Protein AF-A0AAV4HL58-F1 (afdb_monomer)

Radius of gyration: 26.31 Å; Cα contacts (8 Å, |Δi|>4): 132; chains: 1; bounding box: 79×40×73 Å

Solvent-accessible surface area (backbone atoms only — not comparable to full-atom values): 11145 Å² total; per-residue (Å²): 132,87,82,82,70,91,67,82,76,49,66,70,57,53,50,48,51,52,49,52,46,42,58,68,76,70,41,70,77,71,90,68,70,81,72,68,82,88,77,73,73,75,73,76,78,56,77,78,54,69,91,52,53,73,65,56,52,49,50,50,55,21,52,71,58,71,57,66,20,88,76,22,24,40,38,28,27,78,70,70,74,37,97,49,35,35,21,90,84,71,61,49,73,66,10,36,69,60,38,62,68,76,62,35,70,75,36,53,91,48,42,85,70,46,61,99,52,53,77,57,28,60,76,79,42,48,54,51,49,49,52,41,34,54,76,52,69,53,60,76,88,58,80,76,74,71,77,70,73,83,61,77,63,55,62,56,55,52,52,50,55,52,50,52,50,56,51,53,53,52,52,50,50,51,53,53,55,55,61,71,75,104

Foldseek 3Di:
DDPPPDDPCPPVNVVVVVVVCCCVPVDDPQPPPPPDPPPDDDPDPDPLCPPPDPLLVVQLVCVLVFQNHPLQLCNCVSNVNDPDCAHPQARDPNSGSCCVLPNPPLLVVVNVLAPPDNNVCSPVRSPSNSVSCVSSVSRDPDPPPPVPPPPVVVVVVVVVVVVVVVVVVVVVVVVVVVVVVD

Structure (mmCIF, N/CA/C/O backbone):
data_AF-A0AAV4HL58-F1
#
_entry.id   AF-A0AAV4HL58-F1
#
loop_
_atom_site.group_PDB
_atom_site.id
_atom_site.type_symbol
_atom_site.label_atom_id
_atom_site.label_alt_id
_atom_site.label_comp_id
_atom_site.label_asym_id
_atom_site.label_entity_id
_atom_site.label_seq_id
_atom_site.pdbx_PDB_ins_code
_atom_site.Cartn_x
_atom_site.Cartn_y
_atom_site.Cartn_z
_atom_site.occupancy
_atom_site.B_iso_or_equiv
_atom_site.auth_seq_id
_atom_site.auth_comp_id
_atom_site.auth_asym_id
_atom_site.auth_atom_id
_atom_site.pdbx_PDB_model_num
ATOM 1 N N . MET A 1 1 ? -24.917 22.557 54.456 1.00 42.97 1 MET A N 1
ATOM 2 C CA . MET A 1 1 ? -24.755 21.141 54.069 1.00 42.97 1 MET A CA 1
ATOM 3 C C . MET A 1 1 ? -25.717 20.894 52.930 1.00 42.97 1 MET A C 1
ATOM 5 O O . MET A 1 1 ? -26.898 21.130 53.127 1.00 42.97 1 MET A O 1
ATOM 9 N N . LEU A 1 2 ? -25.231 20.570 51.732 1.00 46.56 2 LEU A N 1
ATOM 10 C CA . LEU A 1 2 ? -26.116 20.221 50.621 1.00 46.56 2 LEU A CA 1
ATOM 11 C C . LEU A 1 2 ? -26.441 18.732 50.743 1.00 46.56 2 LEU A C 1
ATOM 13 O O . LEU A 1 2 ? -25.572 17.900 50.491 1.00 46.56 2 LEU A O 1
ATOM 17 N N . ASP A 1 3 ? -27.671 18.437 51.163 1.00 50.31 3 ASP A N 1
ATOM 18 C CA . ASP A 1 3 ? -28.272 17.107 51.096 1.00 50.31 3 ASP A CA 1
ATOM 19 C C . ASP A 1 3 ? -28.311 16.654 49.633 1.00 50.31 3 ASP A C 1
ATOM 21 O O . ASP A 1 3 ? -29.131 17.109 48.831 1.00 50.31 3 ASP A O 1
ATOM 25 N N . GLN A 1 4 ? -27.400 15.755 49.269 1.00 58.44 4 GLN A N 1
ATOM 26 C CA . GLN A 1 4 ? -27.529 14.954 48.059 1.00 58.44 4 GLN A CA 1
ATOM 27 C C . GLN A 1 4 ? -28.559 13.859 48.342 1.00 58.44 4 GLN A C 1
ATOM 29 O O . GLN A 1 4 ? -28.218 12.739 48.705 1.00 58.44 4 GLN A O 1
ATOM 34 N N . PHE A 1 5 ? -29.834 14.226 48.222 1.00 47.47 5 PHE A N 1
ATOM 35 C CA . PHE A 1 5 ? -30.946 13.287 48.265 1.00 47.47 5 PHE A CA 1
ATOM 36 C C . PHE A 1 5 ? -30.777 12.184 47.215 1.00 47.47 5 PHE A C 1
ATOM 38 O O . PHE A 1 5 ? -30.396 12.451 46.069 1.00 47.47 5 PHE A O 1
ATOM 45 N N . ASP A 1 6 ? -31.122 10.971 47.654 1.00 58.91 6 ASP A N 1
ATOM 46 C CA . ASP A 1 6 ? -31.295 9.710 46.932 1.00 58.91 6 ASP A CA 1
ATOM 47 C C . ASP A 1 6 ? -31.921 9.875 45.541 1.00 58.91 6 ASP A C 1
ATOM 49 O O . ASP A 1 6 ? -33.101 9.617 45.299 1.00 58.91 6 ASP A O 1
ATOM 53 N N . THR A 1 7 ? -31.113 10.278 44.570 1.00 61.16 7 THR A N 1
ATOM 54 C CA . THR A 1 7 ? -31.468 10.142 43.166 1.00 61.16 7 THR A CA 1
ATOM 55 C C . THR A 1 7 ? -30.986 8.773 42.736 1.00 61.16 7 THR A C 1
ATOM 57 O O . THR A 1 7 ? -29.786 8.528 42.630 1.00 61.16 7 THR A O 1
ATOM 60 N N . ALA A 1 8 ? -31.934 7.858 42.517 1.00 61.53 8 ALA A N 1
ATOM 61 C CA . ALA A 1 8 ? -31.643 6.549 41.958 1.00 61.53 8 ALA A CA 1
ATOM 62 C C . ALA A 1 8 ? -30.916 6.744 40.621 1.00 61.53 8 ALA A C 1
ATOM 64 O O . ALA A 1 8 ? -31.509 7.141 39.615 1.00 61.53 8 ALA A O 1
ATOM 65 N N . ILE A 1 9 ? -29.603 6.520 40.623 1.00 61.56 9 ILE A N 1
ATOM 66 C CA . ILE A 1 9 ? -28.804 6.584 39.409 1.00 61.56 9 ILE A CA 1
ATOM 67 C C . ILE A 1 9 ? -29.243 5.396 38.561 1.00 61.56 9 ILE A C 1
ATOM 69 O O . ILE A 1 9 ? -28.915 4.250 38.864 1.00 61.56 9 ILE A O 1
ATOM 73 N N . ASP A 1 10 ? -29.993 5.671 37.496 1.00 76.56 10 ASP A N 1
ATOM 74 C CA . ASP A 1 10 ? -30.339 4.656 36.509 1.00 76.56 10 ASP A CA 1
ATOM 75 C C . ASP A 1 10 ? -29.049 3.981 36.012 1.00 76.56 10 ASP A C 1
ATOM 77 O O . ASP A 1 10 ? -28.077 4.643 35.622 1.00 76.56 10 ASP A O 1
ATOM 81 N N . PHE A 1 11 ? -29.046 2.649 36.009 1.00 70.81 11 PHE A N 1
ATOM 82 C CA . PHE A 1 11 ? -27.961 1.830 35.484 1.00 70.81 11 PHE A CA 1
ATOM 83 C C . PHE A 1 11 ? -27.538 2.258 34.075 1.00 70.81 11 PHE A C 1
ATOM 85 O O . PHE A 1 11 ? -26.348 2.196 33.756 1.00 70.81 11 PHE A O 1
ATOM 92 N N . ALA A 1 12 ? -28.460 2.734 33.230 1.00 72.50 12 ALA A N 1
ATOM 93 C CA . ALA A 1 12 ? -28.114 3.249 31.906 1.00 72.50 12 ALA A CA 1
ATOM 94 C C . ALA A 1 12 ? -27.238 4.515 31.979 1.00 72.50 12 ALA A C 1
ATOM 96 O O . ALA A 1 12 ? -26.287 4.662 31.201 1.00 72.50 12 ALA A O 1
ATOM 97 N N . SER A 1 13 ? -27.510 5.396 32.943 1.00 72.50 13 SER A N 1
ATOM 98 C CA . SER A 1 13 ? -26.741 6.616 33.203 1.00 72.50 13 SER A CA 1
ATOM 99 C C . SER A 1 13 ? -25.372 6.294 33.798 1.00 72.50 13 SER A C 1
ATOM 101 O O . SER A 1 13 ? -24.361 6.767 33.273 1.00 72.50 13 SER A O 1
ATOM 103 N N . ALA A 1 14 ? -25.308 5.402 34.793 1.00 76.81 14 ALA A N 1
ATOM 104 C CA . ALA A 1 14 ? -24.044 4.923 35.358 1.00 76.81 14 ALA A CA 1
ATOM 105 C C . ALA A 1 14 ? -23.161 4.261 34.285 1.00 76.81 14 ALA A C 1
ATOM 107 O O . ALA A 1 14 ? -21.986 4.598 34.127 1.00 76.81 14 ALA A O 1
ATOM 108 N N . LYS A 1 15 ? -23.749 3.389 33.457 1.00 77.12 15 LYS A N 1
ATOM 109 C CA . LYS A 1 15 ? -23.058 2.716 32.349 1.00 77.12 15 LYS A CA 1
ATOM 110 C C . LYS A 1 15 ? -22.522 3.705 31.316 1.00 77.12 15 LYS A C 1
ATOM 112 O O . LYS A 1 15 ? -21.425 3.507 30.796 1.00 77.12 15 LYS A O 1
ATOM 117 N N . ASN A 1 16 ? -23.257 4.776 31.021 1.00 75.00 16 ASN A N 1
ATOM 118 C CA . ASN A 1 16 ? -22.793 5.821 30.109 1.00 75.00 16 ASN A CA 1
ATOM 119 C C . ASN A 1 16 ? -21.649 6.654 30.694 1.00 75.00 16 ASN A C 1
ATOM 121 O O . ASN A 1 16 ? -20.722 6.992 29.957 1.00 75.00 16 ASN A O 1
ATOM 125 N N . VAL A 1 17 ? -21.684 6.969 31.990 1.00 80.44 17 VAL A N 1
ATOM 126 C CA . VAL A 1 17 ? -20.597 7.690 32.671 1.00 80.44 17 VAL A CA 1
ATOM 127 C C . VAL A 1 17 ? -19.330 6.842 32.688 1.00 80.44 17 VAL A C 1
ATOM 129 O O . VAL A 1 17 ? -18.285 7.322 32.253 1.00 80.44 17 VAL A O 1
ATOM 132 N N . VAL A 1 18 ? -19.433 5.563 33.065 1.00 79.69 18 VAL A N 1
ATOM 133 C CA . VAL A 1 18 ? -18.309 4.614 33.016 1.00 79.69 18 VAL A CA 1
ATOM 134 C C . VAL A 1 18 ? -17.779 4.488 31.591 1.00 79.69 18 VAL A C 1
ATOM 136 O O . VAL A 1 18 ? -16.580 4.614 31.368 1.00 79.69 18 VAL A O 1
ATOM 139 N N . ARG A 1 19 ? -18.655 4.334 30.591 1.00 76.56 19 ARG A N 1
ATOM 140 C CA . ARG A 1 19 ? -18.246 4.260 29.182 1.00 76.56 19 ARG A CA 1
ATOM 141 C C . ARG A 1 19 ? -17.510 5.520 28.726 1.00 76.56 19 ARG A C 1
ATOM 143 O O . ARG A 1 19 ? -16.491 5.403 28.055 1.00 76.56 19 ARG A O 1
ATOM 150 N N . LYS A 1 20 ? -18.005 6.713 29.069 1.00 73.50 20 LYS A N 1
ATOM 151 C CA . LYS A 1 20 ? -17.343 7.988 28.746 1.00 73.50 20 LYS A CA 1
ATOM 152 C C . LYS A 1 20 ? -15.999 8.117 29.453 1.00 73.50 20 LYS A C 1
ATOM 154 O O . LYS A 1 20 ? -15.053 8.590 28.835 1.00 73.50 20 LYS A O 1
ATOM 159 N N . HIS A 1 21 ? -15.920 7.693 30.71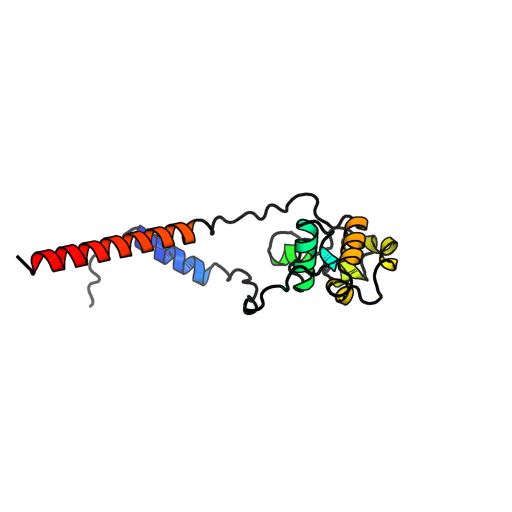2 1.00 78.81 21 HIS A N 1
ATOM 160 C CA . HIS A 1 21 ? -14.681 7.707 31.476 1.00 78.81 21 HIS A CA 1
ATOM 161 C C . HIS A 1 21 ? -13.652 6.773 30.834 1.00 78.81 21 HIS A C 1
ATOM 163 O O . HIS A 1 21 ? -12.600 7.243 30.430 1.00 78.81 21 HIS A O 1
ATOM 169 N N . VAL A 1 22 ? -14.003 5.507 30.589 1.00 78.75 22 VAL A N 1
ATOM 170 C CA . VAL A 1 22 ? -13.137 4.520 29.919 1.00 78.75 22 VAL A CA 1
ATOM 171 C C . VAL A 1 22 ? -12.684 5.002 28.536 1.00 78.75 22 VAL A C 1
ATOM 173 O O . VAL A 1 22 ? -11.502 4.907 28.217 1.00 78.75 22 VAL A O 1
ATOM 176 N N . LEU A 1 23 ? -13.585 5.578 27.732 1.00 70.19 23 LEU A N 1
ATOM 177 C CA . LEU A 1 23 ? -13.235 6.144 26.422 1.00 70.19 23 LEU A CA 1
ATOM 178 C C . LEU A 1 23 ? -12.283 7.347 26.506 1.00 70.19 23 LEU A C 1
ATOM 180 O O . LEU A 1 23 ? -11.597 7.629 25.531 1.00 70.19 23 LEU A O 1
ATOM 184 N N . LYS A 1 24 ? -12.282 8.079 27.625 1.00 67.31 24 LYS A N 1
ATOM 185 C CA . LYS A 1 24 ? -11.478 9.290 27.821 1.00 67.31 24 LYS A CA 1
ATOM 186 C C . LYS A 1 24 ? -10.137 9.006 28.503 1.00 67.31 24 LYS A C 1
ATOM 188 O O . LYS A 1 24 ? -9.174 9.703 28.212 1.00 67.31 24 LYS A O 1
ATOM 193 N N . THR A 1 25 ? -10.091 8.057 29.439 1.00 68.19 25 THR A N 1
ATOM 194 C CA . THR A 1 25 ? -8.931 7.828 30.319 1.00 68.19 25 THR A CA 1
ATOM 195 C C . THR A 1 25 ? -8.168 6.549 30.008 1.00 68.19 25 THR A C 1
ATOM 197 O O . THR A 1 25 ? -6.961 6.513 30.213 1.00 68.19 25 THR A O 1
ATOM 200 N N . VAL A 1 26 ? -8.846 5.509 29.513 1.00 62.03 26 VAL A N 1
ATOM 201 C CA . VAL A 1 26 ? -8.243 4.184 29.282 1.00 62.03 26 VAL A CA 1
ATOM 202 C C . VAL A 1 26 ? -7.985 3.946 27.802 1.00 62.03 26 VAL A C 1
ATOM 204 O O . VAL A 1 26 ? -6.986 3.341 27.425 1.00 62.03 26 VAL A O 1
ATOM 207 N N . TRP A 1 27 ? -8.886 4.411 26.940 1.00 58.09 27 TRP A N 1
ATOM 208 C CA . TRP A 1 27 ? -8.680 4.316 25.505 1.00 58.09 27 TRP A CA 1
ATOM 209 C C . TRP A 1 27 ? -7.763 5.448 25.064 1.00 58.09 27 TRP A C 1
ATOM 211 O O . TRP A 1 27 ? -8.178 6.606 25.002 1.00 58.09 27 TRP A O 1
ATOM 221 N N . ALA A 1 28 ? -6.528 5.096 24.700 1.00 56.62 28 ALA A N 1
ATOM 222 C CA . ALA A 1 28 ? -5.774 5.916 23.767 1.00 56.62 28 ALA A CA 1
ATOM 223 C C . ALA A 1 28 ? -6.693 6.204 22.568 1.00 56.62 28 ALA A C 1
ATOM 225 O O . ALA A 1 28 ? -7.418 5.292 22.134 1.00 56.62 28 ALA A O 1
ATOM 226 N N . PRO A 1 29 ? -6.727 7.444 22.043 1.00 54.09 29 PRO A N 1
ATOM 227 C CA . PRO A 1 29 ? -7.423 7.675 20.792 1.00 54.09 29 PRO A CA 1
ATOM 228 C C . PRO A 1 29 ? -6.928 6.601 19.815 1.00 54.09 29 PRO A C 1
ATOM 230 O O . PRO A 1 29 ? -5.719 6.347 19.773 1.00 54.09 29 PRO A O 1
ATOM 233 N N . PRO A 1 30 ? -7.818 5.925 19.060 1.00 53.06 30 PRO A N 1
ATOM 234 C CA . PRO A 1 30 ? -7.330 5.126 17.946 1.00 53.06 30 PRO A CA 1
ATOM 235 C C . PRO A 1 30 ? -6.391 6.029 17.149 1.00 53.06 30 PRO A C 1
ATOM 237 O O . PRO A 1 30 ? -6.623 7.239 17.129 1.00 53.06 30 PRO A O 1
ATOM 240 N N . ASN A 1 31 ? -5.348 5.483 16.525 1.00 49.81 31 ASN A N 1
ATOM 241 C CA . ASN A 1 31 ? -4.562 6.218 15.538 1.00 49.81 31 ASN A CA 1
ATOM 242 C C . ASN A 1 31 ? -5.531 6.663 14.429 1.00 49.81 31 ASN A C 1
ATOM 244 O O . ASN A 1 31 ? -5.723 5.982 13.423 1.00 49.81 31 ASN A O 1
ATOM 248 N N . VAL A 1 32 ? -6.253 7.762 14.664 1.00 47.12 32 VAL A N 1
ATOM 249 C CA . VAL A 1 32 ? -7.170 8.370 13.727 1.00 47.12 32 VAL A CA 1
ATOM 250 C C . VAL A 1 32 ? -6.207 8.951 12.736 1.00 47.12 32 VAL A C 1
ATOM 252 O O . VAL A 1 32 ? -5.587 9.981 12.988 1.00 47.12 32 VAL A O 1
ATOM 255 N N . HIS A 1 33 ? -6.014 8.216 11.645 1.00 47.59 33 HIS A N 1
ATOM 256 C CA . HIS A 1 33 ? -5.337 8.734 10.481 1.00 47.59 33 HIS A CA 1
ATOM 257 C C . HIS A 1 33 ? -5.856 10.148 10.282 1.00 47.59 33 HIS A C 1
ATOM 259 O O . HIS A 1 33 ? -7.064 10.309 10.099 1.00 47.59 33 HIS A O 1
ATOM 265 N N . VAL A 1 34 ? -4.967 11.143 10.369 1.00 48.22 34 VAL A N 1
ATOM 266 C CA . VAL A 1 34 ? -5.302 12.522 10.031 1.00 48.22 34 VAL A CA 1
ATOM 267 C C . VAL A 1 34 ? -5.931 12.439 8.651 1.00 48.22 34 VAL A C 1
ATOM 269 O O . VAL A 1 34 ? -5.274 12.106 7.658 1.00 48.22 34 VAL A O 1
ATOM 272 N N . SER A 1 35 ? -7.253 12.566 8.609 1.00 46.59 35 SER A N 1
ATOM 273 C CA . SER A 1 35 ? -7.993 12.563 7.370 1.00 46.59 35 SER A CA 1
ATOM 274 C C . SER A 1 35 ? -7.619 13.882 6.732 1.00 46.59 35 SER A C 1
ATOM 276 O O . SER A 1 35 ? -8.148 14.923 7.121 1.00 46.59 35 SER A O 1
ATOM 278 N N . GLN A 1 36 ? -6.647 13.850 5.816 1.00 50.22 36 GLN A N 1
ATOM 279 C CA . GLN A 1 36 ? -6.424 14.970 4.915 1.00 50.22 36 GLN A CA 1
ATOM 280 C C . GLN A 1 36 ? -7.791 15.388 4.358 1.00 50.22 36 GLN A C 1
ATOM 282 O O . GLN A 1 36 ? -8.604 14.506 4.052 1.00 50.22 36 GLN A O 1
ATOM 287 N N . PRO A 1 37 ? -8.081 16.697 4.287 1.00 47.88 37 PRO A N 1
ATOM 288 C CA . PRO A 1 37 ? -9.400 17.193 3.935 1.00 47.88 37 PRO A CA 1
ATOM 289 C C . PRO A 1 37 ? -9.859 16.564 2.616 1.00 47.88 37 PRO A C 1
ATOM 291 O O . PRO A 1 37 ? -9.279 16.776 1.552 1.00 47.88 37 PRO A O 1
ATOM 294 N N . THR A 1 38 ? -10.903 15.740 2.702 1.00 54.25 38 THR A N 1
ATOM 295 C CA . THR A 1 38 ? -11.478 14.983 1.589 1.00 54.25 38 THR A CA 1
ATOM 296 C C . THR A 1 38 ? -12.333 15.906 0.721 1.00 54.25 38 THR A C 1
ATOM 298 O O . THR A 1 38 ? -13.556 15.799 0.703 1.00 54.25 38 THR A O 1
ATOM 301 N N . GLY A 1 39 ? -11.695 16.859 0.044 1.00 44.81 39 GLY A N 1
ATOM 302 C CA . GLY A 1 39 ? -12.304 17.681 -1.010 1.00 44.81 39 GLY A CA 1
ATOM 303 C C . GLY A 1 39 ? -11.863 17.270 -2.417 1.00 44.81 39 GLY A C 1
ATOM 304 O O . GLY A 1 39 ? -12.516 17.602 -3.402 1.00 44.81 39 GLY A O 1
ATOM 305 N N . ILE A 1 40 ? -10.775 16.505 -2.522 1.00 49.59 40 ILE A N 1
ATOM 306 C CA . ILE A 1 40 ? -10.218 16.077 -3.802 1.00 49.59 40 ILE A CA 1
ATOM 307 C C . ILE A 1 40 ? -10.934 14.793 -4.209 1.00 49.59 40 ILE A C 1
ATOM 309 O O . ILE A 1 40 ? -10.627 13.705 -3.717 1.00 49.59 40 ILE A O 1
ATOM 313 N N . ARG A 1 41 ? -11.926 14.916 -5.100 1.00 47.91 41 ARG A N 1
ATOM 314 C CA . ARG A 1 41 ? -12.434 13.743 -5.816 1.00 47.91 41 ARG A CA 1
ATOM 315 C C . ARG A 1 41 ? -11.241 13.095 -6.521 1.00 47.91 41 ARG A C 1
ATOM 317 O O . ARG A 1 41 ? -10.512 13.812 -7.211 1.00 47.91 41 ARG A O 1
ATOM 324 N N . PRO A 1 42 ? -11.018 11.778 -6.359 1.00 51.59 42 PRO A N 1
ATOM 325 C CA . PRO A 1 42 ? -9.991 11.107 -7.133 1.00 51.59 42 PRO A CA 1
ATOM 326 C C . PRO A 1 42 ? -10.274 11.374 -8.618 1.00 51.59 42 PRO A C 1
ATOM 328 O O . PRO A 1 42 ? -11.446 11.341 -9.015 1.00 51.59 42 PRO A O 1
ATOM 331 N N . PRO A 1 43 ? -9.242 11.700 -9.416 1.00 53.97 43 PRO A N 1
ATOM 332 C CA . PRO A 1 43 ? -9.427 12.017 -10.822 1.00 53.97 43 PRO A CA 1
ATOM 333 C C . PRO A 1 43 ? -10.206 10.889 -11.516 1.00 53.97 43 PRO A C 1
ATOM 335 O O . PRO A 1 43 ? -10.070 9.722 -11.119 1.00 53.97 43 PRO A O 1
ATOM 338 N N . PRO A 1 44 ? -11.043 11.218 -12.521 1.00 57.41 44 PRO A N 1
ATOM 339 C CA . PRO A 1 44 ? -11.742 10.211 -13.312 1.00 57.41 44 PRO A CA 1
ATOM 340 C C . PRO A 1 44 ? -10.724 9.176 -13.791 1.00 57.41 44 PRO A C 1
ATOM 342 O O . PRO A 1 44 ? -9.582 9.542 -14.069 1.00 57.41 44 PRO A O 1
ATOM 345 N N . ARG A 1 45 ? -11.123 7.891 -13.761 1.00 56.94 45 ARG A N 1
ATOM 346 C CA . ARG A 1 45 ? -10.266 6.719 -14.024 1.00 56.94 45 ARG A CA 1
ATOM 347 C C . ARG A 1 45 ? -9.150 7.090 -14.995 1.00 56.94 45 ARG A C 1
ATOM 349 O O . ARG A 1 45 ? -9.434 7.380 -16.148 1.00 56.94 45 ARG A O 1
ATOM 356 N N . ARG A 1 46 ? -7.902 7.093 -14.522 1.00 62.81 46 ARG A N 1
ATOM 357 C CA . ARG A 1 46 ? -6.756 7.279 -15.412 1.00 62.81 46 ARG A CA 1
ATOM 358 C C . ARG A 1 46 ? -6.842 6.160 -16.441 1.00 62.81 46 ARG A C 1
ATOM 360 O O . ARG A 1 46 ? -6.872 5.001 -16.033 1.00 62.81 46 ARG A O 1
ATOM 367 N N . ASP A 1 47 ? -6.894 6.477 -17.730 1.00 66.31 47 ASP A N 1
ATOM 368 C CA . ASP A 1 47 ? -7.011 5.474 -18.804 1.00 66.31 47 ASP A CA 1
ATOM 369 C C . ASP A 1 47 ? -5.944 4.373 -18.679 1.00 66.31 47 ASP A C 1
ATOM 371 O O . ASP A 1 47 ? -6.197 3.199 -18.951 1.00 66.31 47 ASP A O 1
ATOM 375 N N . LYS A 1 48 ? -4.791 4.746 -18.110 1.00 73.31 48 LYS A N 1
ATOM 376 C CA . LYS A 1 48 ? -3.662 3.887 -17.733 1.00 73.31 48 LYS A CA 1
ATOM 377 C C . LYS A 1 48 ? -3.991 2.764 -16.735 1.00 73.31 48 LYS A C 1
ATOM 379 O O . LYS A 1 48 ? -3.227 1.823 -16.626 1.00 73.31 48 LYS A O 1
ATOM 384 N N . GLU A 1 49 ? -5.090 2.840 -15.986 1.00 80.94 49 GLU A N 1
ATOM 385 C CA . GLU A 1 49 ? -5.499 1.830 -14.989 1.00 80.94 49 GLU A CA 1
ATOM 386 C C . GLU A 1 49 ? -6.729 1.020 -15.427 1.00 80.94 49 GLU A C 1
ATOM 388 O O . GLU A 1 49 ? -7.289 0.251 -14.640 1.00 80.94 49 GLU A O 1
ATOM 393 N N . SER A 1 50 ? -7.193 1.209 -16.665 1.00 77.81 50 SER A N 1
ATOM 394 C CA . SER A 1 50 ? -8.387 0.544 -17.199 1.00 77.81 50 SER A CA 1
ATOM 395 C C . SER A 1 50 ? -8.271 -0.986 -17.188 1.00 77.81 50 SER A C 1
ATOM 397 O O . SER A 1 50 ? -9.243 -1.656 -16.837 1.00 77.81 50 SER A O 1
ATOM 399 N N . GLY A 1 51 ? -7.078 -1.520 -17.474 1.00 83.25 51 GLY A N 1
ATOM 400 C CA . GLY A 1 51 ? -6.771 -2.956 -17.459 1.00 83.25 51 GLY A CA 1
ATOM 401 C C . GLY A 1 51 ? -6.530 -3.562 -16.071 1.00 83.25 51 GLY A C 1
ATOM 402 O O . GLY A 1 51 ? -6.385 -4.776 -15.951 1.00 83.25 51 GLY A O 1
ATOM 403 N N . LEU A 1 52 ? -6.496 -2.749 -15.010 1.00 86.19 52 LEU A N 1
ATOM 404 C CA . LEU A 1 52 ? -6.218 -3.227 -13.658 1.00 86.19 52 LEU A CA 1
ATOM 405 C C . LEU A 1 52 ? -7.490 -3.697 -12.944 1.00 86.19 52 LEU A C 1
ATOM 407 O O . LEU A 1 52 ? -8.559 -3.061 -12.970 1.00 86.19 52 LEU A O 1
ATOM 411 N N . THR A 1 53 ? -7.359 -4.785 -12.188 1.00 87.94 53 THR A N 1
ATOM 412 C CA . THR A 1 53 ? -8.438 -5.258 -11.323 1.00 87.94 53 THR A CA 1
ATOM 413 C C . THR A 1 53 ? -8.765 -4.206 -10.262 1.00 87.94 53 THR A C 1
ATOM 415 O O . THR A 1 53 ? -7.995 -3.289 -9.954 1.00 87.94 53 THR A O 1
ATOM 418 N N . ARG A 1 54 ? -9.954 -4.308 -9.660 1.00 83.06 54 ARG A N 1
ATOM 419 C CA . ARG A 1 54 ? -10.326 -3.419 -8.551 1.00 83.06 54 ARG A CA 1
ATOM 420 C C . ARG A 1 54 ? -9.337 -3.526 -7.383 1.00 83.06 54 ARG A C 1
ATOM 422 O O . ARG A 1 54 ? -9.067 -2.517 -6.743 1.00 83.06 54 ARG A O 1
ATOM 429 N N . ARG A 1 55 ? -8.820 -4.728 -7.104 1.00 83.06 55 ARG A N 1
ATOM 430 C CA . ARG A 1 55 ? -7.895 -4.980 -5.988 1.00 83.06 55 ARG A CA 1
ATOM 431 C C . ARG A 1 55 ? -6.571 -4.259 -6.198 1.00 83.06 55 ARG A C 1
ATOM 433 O O . ARG A 1 55 ? -6.131 -3.538 -5.315 1.00 83.06 55 ARG A O 1
ATOM 440 N N . GLU A 1 56 ? -6.008 -4.374 -7.391 1.00 87.62 56 GLU A N 1
ATOM 441 C CA . GLU A 1 56 ? -4.759 -3.703 -7.764 1.00 87.62 56 GLU A CA 1
ATOM 442 C C . GLU A 1 56 ? -4.868 -2.192 -7.672 1.00 87.62 56 GLU A C 1
ATOM 444 O O . GLU A 1 56 ? -4.013 -1.544 -7.078 1.00 87.62 56 GLU A O 1
ATOM 449 N N . ARG A 1 57 ? -5.973 -1.630 -8.167 1.00 85.44 57 ARG A N 1
ATOM 450 C CA . ARG A 1 57 ? -6.233 -0.193 -8.040 1.00 85.44 57 ARG A CA 1
ATOM 451 C C . ARG A 1 57 ? -6.331 0.262 -6.589 1.00 85.44 57 ARG A C 1
ATOM 453 O O . ARG A 1 57 ? -5.867 1.351 -6.267 1.00 85.44 57 ARG A O 1
ATOM 460 N N . VAL A 1 58 ? -6.913 -0.554 -5.709 1.00 83.50 58 VAL A N 1
ATOM 461 C CA . VAL A 1 58 ? -6.963 -0.255 -4.270 1.00 83.50 58 VAL A CA 1
ATOM 462 C C . VAL A 1 58 ? -5.564 -0.286 -3.661 1.00 83.50 58 VAL A C 1
ATOM 464 O O . VAL A 1 58 ? -5.203 0.669 -2.981 1.00 83.50 58 VAL A O 1
ATOM 467 N N . VAL A 1 59 ? -4.765 -1.317 -3.949 1.00 86.50 59 VAL A N 1
ATOM 468 C CA . VAL A 1 59 ? -3.379 -1.419 -3.461 1.00 86.50 59 VAL A CA 1
ATOM 469 C C . VAL A 1 59 ? -2.544 -0.231 -3.943 1.00 86.50 59 VAL A C 1
ATOM 471 O O . VAL A 1 59 ? -1.868 0.407 -3.140 1.00 86.50 59 VAL A O 1
ATOM 474 N N . LEU A 1 60 ? -2.645 0.138 -5.223 1.00 87.94 60 LEU A N 1
ATOM 475 C CA . LEU A 1 60 ? -1.978 1.320 -5.772 1.00 87.94 60 LEU A CA 1
ATOM 476 C C . LEU A 1 60 ? -2.432 2.612 -5.093 1.00 87.94 60 LEU A C 1
ATOM 478 O O . LEU A 1 60 ? -1.599 3.431 -4.719 1.00 87.94 60 LEU A O 1
ATOM 482 N N . ALA A 1 61 ? -3.741 2.809 -4.916 1.00 84.12 61 ALA A N 1
ATOM 483 C CA . ALA A 1 61 ? -4.267 3.984 -4.227 1.00 84.12 61 ALA A CA 1
ATOM 484 C C . ALA A 1 61 ? -3.741 4.072 -2.787 1.00 84.12 61 ALA A C 1
ATOM 486 O O . ALA A 1 61 ? -3.375 5.149 -2.329 1.00 84.12 61 ALA A O 1
ATOM 487 N N . GLN A 1 62 ? -3.649 2.939 -2.095 1.00 84.25 62 GLN A N 1
ATOM 488 C CA . GLN A 1 62 ? -3.117 2.870 -0.740 1.00 84.25 62 GLN A CA 1
ATOM 489 C C . GLN A 1 62 ? -1.610 3.149 -0.679 1.00 84.25 62 GLN A C 1
ATOM 491 O O . GLN A 1 62 ? -1.173 3.873 0.213 1.00 84.25 62 GLN A O 1
ATOM 496 N N . LEU A 1 63 ? -0.829 2.637 -1.637 1.00 86.25 63 LEU A N 1
ATOM 497 C CA . LEU A 1 63 ? 0.602 2.937 -1.765 1.00 86.25 63 LEU A CA 1
ATOM 498 C C . LEU A 1 63 ? 0.865 4.406 -2.111 1.00 86.25 63 LEU A C 1
ATOM 500 O O . LEU A 1 63 ? 1.826 4.996 -1.632 1.00 86.25 63 LEU A O 1
ATOM 504 N N . ARG A 1 64 ? -0.003 5.029 -2.912 1.00 86.81 64 ARG A N 1
ATOM 505 C CA . ARG A 1 64 ? 0.065 6.471 -3.202 1.00 86.81 64 ARG A CA 1
ATOM 506 C C . ARG A 1 64 ? -0.213 7.333 -1.977 1.00 86.81 64 ARG A C 1
ATOM 508 O O . ARG A 1 64 ? 0.260 8.460 -1.905 1.00 86.81 64 ARG A O 1
ATOM 515 N N . CYS A 1 65 ? -0.981 6.821 -1.020 1.00 81.00 65 CYS A N 1
ATOM 516 C CA . CYS A 1 65 ? -1.288 7.511 0.226 1.00 81.00 65 CYS A CA 1
ATOM 517 C C . CYS A 1 65 ? -0.199 7.335 1.298 1.00 81.00 65 CYS A C 1
ATOM 519 O O . CYS A 1 65 ? -0.559 7.376 2.473 1.00 81.00 65 CYS A O 1
ATOM 521 N N . ASN A 1 66 ? 1.068 7.142 0.890 1.00 67.56 66 ASN A N 1
ATOM 522 C CA . ASN A 1 66 ? 2.256 6.972 1.734 1.00 67.56 66 ASN A CA 1
ATOM 523 C C . ASN A 1 66 ? 1.963 6.112 2.964 1.00 67.56 66 ASN A C 1
ATOM 525 O O . ASN A 1 66 ? 1.646 6.633 4.025 1.00 67.56 66 ASN A O 1
ATOM 52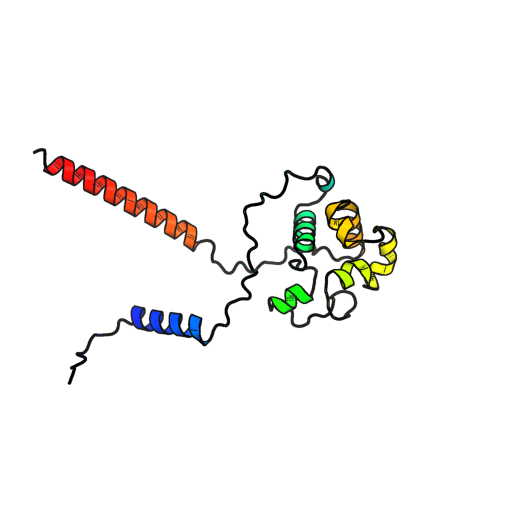9 N N . GLU A 1 67 ? 2.081 4.795 2.810 1.00 68.50 67 GLU A N 1
ATOM 530 C CA . GLU A 1 67 ? 2.079 3.834 3.925 1.00 68.50 67 GLU A CA 1
ATOM 531 C C . GLU A 1 67 ? 0.718 3.303 4.391 1.00 68.50 67 GLU A C 1
ATOM 533 O O . GLU A 1 67 ? 0.680 2.467 5.277 1.00 68.50 67 GLU A O 1
ATOM 538 N N . LYS A 1 68 ? -0.419 3.655 3.776 1.00 77.81 68 LYS A N 1
ATOM 539 C CA . LYS A 1 68 ? -1.732 3.069 4.160 1.00 77.81 68 LYS A CA 1
ATOM 540 C C . LYS A 1 68 ? -2.057 1.747 3.464 1.00 77.81 68 LYS A C 1
ATOM 542 O O . LYS A 1 68 ? -3.230 1.406 3.278 1.00 77.81 68 LYS A O 1
ATOM 547 N N . SER A 1 69 ? -1.030 1.039 3.007 1.00 82.50 69 SER A N 1
ATOM 548 C CA . SER A 1 69 ? -1.194 -0.185 2.234 1.00 82.50 69 SER A CA 1
ATOM 549 C C . SER A 1 69 ? -0.986 -1.409 3.109 1.00 82.50 69 SER A C 1
ATOM 551 O O . SER A 1 69 ? 0.039 -1.513 3.775 1.00 82.50 69 SER A O 1
ATOM 553 N N . PRO A 1 70 ? -1.909 -2.381 3.075 1.00 77.44 70 PRO A N 1
ATOM 554 C CA . PRO A 1 70 ? -1.791 -3.597 3.861 1.00 77.44 70 PRO A CA 1
ATOM 555 C C . PRO A 1 70 ? -0.721 -4.558 3.328 1.00 77.44 70 PRO A C 1
ATOM 557 O O . PRO A 1 70 ? -0.518 -5.618 3.902 1.00 77.44 70 PRO A O 1
ATOM 560 N N . ILE A 1 71 ? -0.042 -4.209 2.233 1.00 82.94 71 ILE A N 1
ATOM 561 C CA . ILE A 1 71 ? 1.158 -4.925 1.784 1.00 82.94 71 ILE A CA 1
ATOM 562 C C . ILE A 1 71 ? 2.412 -4.478 2.557 1.00 82.94 71 ILE A C 1
ATOM 564 O O . ILE A 1 71 ? 3.464 -5.099 2.434 1.00 82.94 71 ILE A O 1
ATOM 568 N N . LEU A 1 72 ? 2.316 -3.381 3.316 1.00 86.81 72 LEU A N 1
ATOM 569 C CA . LEU A 1 72 ? 3.397 -2.819 4.118 1.00 86.81 72 LEU A CA 1
ATOM 570 C C . LEU A 1 72 ? 3.223 -3.285 5.559 1.00 86.81 72 LEU A C 1
ATOM 572 O O . LEU A 1 72 ? 2.213 -2.987 6.196 1.00 86.81 72 LEU A O 1
ATOM 576 N N . GLN A 1 73 ? 4.207 -4.006 6.089 1.00 86.44 73 GLN A N 1
ATOM 577 C CA . GLN A 1 73 ? 4.092 -4.543 7.443 1.00 86.44 73 GLN A CA 1
ATOM 578 C C . GLN A 1 73 ? 4.166 -3.472 8.523 1.00 86.44 73 GLN A C 1
ATOM 580 O O . GLN A 1 73 ? 3.466 -3.562 9.525 1.00 86.44 73 GLN A O 1
ATOM 585 N N . GLN A 1 74 ? 4.893 -2.386 8.271 1.00 84.62 74 GLN A N 1
ATOM 586 C CA . GLN A 1 74 ? 4.890 -1.227 9.161 1.00 84.62 74 GLN A CA 1
ATOM 587 C C . GLN A 1 74 ? 3.467 -0.656 9.361 1.00 84.62 74 GLN A C 1
ATOM 589 O O . GLN A 1 74 ? 3.082 -0.254 10.462 1.00 84.62 74 GLN A O 1
ATOM 594 N N . TYR A 1 75 ? 2.634 -0.677 8.314 1.00 84.75 75 TYR A N 1
ATOM 595 C CA . TYR A 1 75 ? 1.234 -0.259 8.408 1.00 84.75 75 TYR A CA 1
ATOM 596 C C . TYR A 1 75 ? 0.390 -1.223 9.245 1.00 84.75 75 TYR A C 1
ATOM 598 O O . TYR A 1 75 ? -0.406 -0.807 10.088 1.00 84.75 75 TYR A O 1
ATOM 606 N N . LEU A 1 76 ? 0.553 -2.526 9.026 1.00 82.94 76 LEU A N 1
ATOM 607 C CA . LEU A 1 76 ? -0.194 -3.529 9.777 1.00 82.94 76 LEU A CA 1
ATOM 608 C C . LEU A 1 76 ? 0.203 -3.523 11.257 1.00 82.94 76 LEU A C 1
ATOM 610 O O . LEU A 1 76 ? -0.676 -3.554 12.113 1.00 82.94 76 LEU A O 1
ATOM 614 N N . TYR A 1 77 ? 1.488 -3.378 11.571 1.00 83.00 77 TYR A N 1
ATOM 615 C CA . TYR A 1 77 ? 1.956 -3.249 12.948 1.00 83.00 77 TYR A CA 1
ATOM 616 C C . TYR A 1 77 ? 1.419 -1.984 13.630 1.00 83.00 77 TYR A C 1
ATOM 618 O O . TYR A 1 77 ? 0.817 -2.062 14.698 1.00 83.00 77 TYR A O 1
ATOM 626 N N . SER A 1 78 ? 1.519 -0.817 12.979 1.00 81.38 78 SER A N 1
ATOM 627 C CA . SER A 1 78 ? 1.001 0.449 13.536 1.00 81.38 78 SER A CA 1
ATOM 628 C C . SER A 1 78 ? -0.521 0.467 13.752 1.00 81.38 78 SER A C 1
ATOM 630 O O . SER A 1 78 ? -1.034 1.256 14.552 1.00 81.38 78 SER A O 1
ATOM 632 N N . THR A 1 79 ? -1.257 -0.406 13.057 1.00 78.94 79 THR A N 1
ATOM 633 C CA . THR A 1 79 ? -2.702 -0.612 13.243 1.00 78.94 79 THR A CA 1
ATOM 634 C C . THR A 1 79 ? -3.039 -1.765 14.196 1.00 78.94 79 THR A C 1
ATOM 636 O O . THR A 1 79 ? -4.220 -2.006 14.452 1.00 78.94 79 THR A O 1
ATOM 639 N N . GLY A 1 80 ? -2.032 -2.456 14.743 1.00 78.44 80 GLY A N 1
ATOM 640 C CA . GLY A 1 80 ? -2.186 -3.619 15.623 1.00 78.44 80 GLY A CA 1
ATOM 641 C C . GLY A 1 80 ? -2.695 -4.878 14.912 1.00 78.44 80 GLY A C 1
ATOM 642 O O . GLY A 1 80 ? -3.225 -5.777 15.558 1.00 78.44 80 GLY A O 1
ATOM 643 N N . ALA A 1 81 ? -2.602 -4.925 13.582 1.00 77.81 81 ALA A N 1
ATOM 644 C CA . ALA A 1 81 ? -3.003 -6.058 12.751 1.00 77.81 81 ALA A CA 1
ATOM 645 C C . ALA A 1 81 ? -1.870 -7.072 12.508 1.00 77.81 81 ALA A C 1
ATOM 647 O O . ALA A 1 81 ? -2.136 -8.149 11.974 1.00 77.81 81 ALA A O 1
ATOM 648 N N . ALA A 1 82 ? -0.632 -6.736 12.873 1.00 80.19 82 ALA A N 1
ATOM 649 C CA . ALA A 1 82 ? 0.523 -7.624 12.820 1.00 80.19 82 ALA A CA 1
ATOM 650 C C . ALA A 1 82 ? 1.379 -7.475 14.081 1.00 80.19 82 ALA A C 1
ATOM 652 O O . ALA A 1 82 ? 1.434 -6.397 14.668 1.00 80.19 82 ALA A O 1
ATOM 653 N N . ASP A 1 83 ? 2.075 -8.550 14.449 1.00 81.81 83 ASP A N 1
ATOM 654 C CA . ASP A 1 83 ? 2.908 -8.608 15.657 1.00 81.81 83 ASP A CA 1
ATOM 655 C C . ASP A 1 83 ? 4.303 -7.985 15.461 1.00 81.81 83 ASP A C 1
ATOM 657 O O . ASP A 1 83 ? 5.019 -7.748 16.430 1.00 81.81 83 ASP A O 1
ATOM 661 N N . SER A 1 84 ? 4.709 -7.722 14.212 1.00 85.75 84 SER A N 1
ATOM 662 C CA . SER A 1 84 ? 6.031 -7.187 13.864 1.00 85.75 84 SER A CA 1
ATOM 663 C C . SER A 1 84 ? 5.975 -6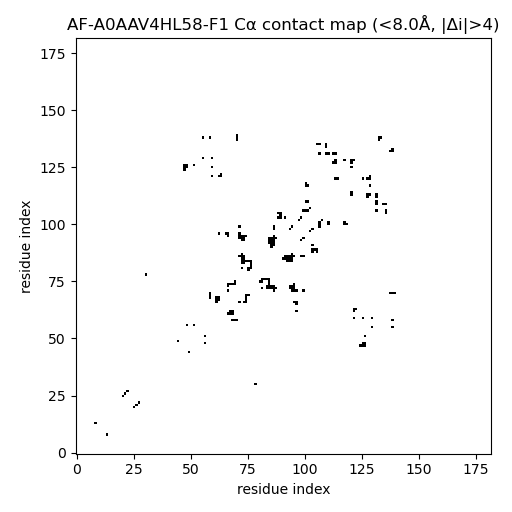.230 12.671 1.00 85.75 84 SER A C 1
ATOM 665 O O . SER A 1 84 ? 5.170 -6.408 11.758 1.00 85.75 84 SER A O 1
ATOM 667 N N . GLU A 1 85 ? 6.879 -5.246 12.656 1.00 86.06 85 GLU A N 1
ATOM 668 C CA . GLU A 1 85 ? 7.099 -4.325 11.529 1.00 86.06 85 GLU A CA 1
ATOM 669 C C . GLU A 1 85 ? 7.919 -4.945 10.388 1.00 86.06 85 GLU A C 1
ATOM 671 O O . GLU A 1 85 ? 8.077 -4.326 9.334 1.00 86.06 85 GLU A O 1
ATOM 676 N N . ALA A 1 86 ? 8.464 -6.148 10.581 1.00 87.88 86 ALA A N 1
ATOM 677 C CA . ALA A 1 86 ? 9.318 -6.818 9.609 1.00 87.88 86 ALA A CA 1
ATOM 678 C C . ALA A 1 86 ? 8.564 -7.164 8.317 1.00 87.88 86 ALA A C 1
ATOM 680 O O . ALA A 1 86 ? 7.433 -7.640 8.343 1.00 87.88 86 ALA A O 1
ATOM 681 N N . CYS A 1 87 ? 9.207 -6.975 7.166 1.00 86.31 87 CYS A N 1
ATOM 682 C CA . CYS A 1 87 ? 8.647 -7.319 5.864 1.00 86.31 87 CYS A CA 1
ATOM 683 C C . CYS A 1 87 ? 8.271 -8.808 5.776 1.00 86.31 87 CYS A C 1
ATOM 685 O O . CYS A 1 87 ? 9.093 -9.673 6.067 1.00 86.31 87 CYS A O 1
ATOM 687 N N . LEU A 1 88 ? 7.070 -9.115 5.269 1.00 78.12 88 LEU A N 1
ATOM 688 C CA . LEU A 1 88 ? 6.582 -10.497 5.119 1.00 78.12 88 LEU A CA 1
ATOM 689 C C . LEU A 1 88 ? 7.445 -11.372 4.210 1.00 78.12 88 LEU A C 1
ATOM 691 O O . LEU A 1 88 ? 7.447 -12.586 4.367 1.00 78.12 88 LEU A O 1
ATOM 695 N N . THR A 1 89 ? 8.125 -10.773 3.232 1.00 83.19 89 THR A N 1
ATOM 696 C CA . THR A 1 89 ? 8.841 -11.543 2.209 1.00 83.19 89 THR A CA 1
ATOM 697 C C . THR A 1 89 ? 10.302 -11.778 2.568 1.00 83.19 89 THR A C 1
ATOM 699 O O . THR A 1 89 ? 10.824 -12.849 2.294 1.00 83.19 89 THR A O 1
ATOM 702 N N . CYS A 1 90 ? 10.977 -10.790 3.165 1.00 84.75 90 CYS A N 1
ATOM 703 C CA . CYS A 1 90 ? 12.415 -10.867 3.442 1.00 84.75 90 CYS A CA 1
ATOM 704 C C . CYS A 1 90 ? 12.788 -10.714 4.921 1.00 84.75 90 CYS A C 1
ATOM 706 O O . CYS A 1 90 ? 13.970 -10.739 5.240 1.00 84.75 90 CYS A O 1
ATOM 708 N N . GLY A 1 91 ? 11.822 -10.490 5.817 1.00 84.38 91 GLY A N 1
ATOM 709 C CA . GLY A 1 91 ? 12.059 -10.337 7.256 1.00 84.38 91 GLY A CA 1
ATOM 710 C C . GLY A 1 91 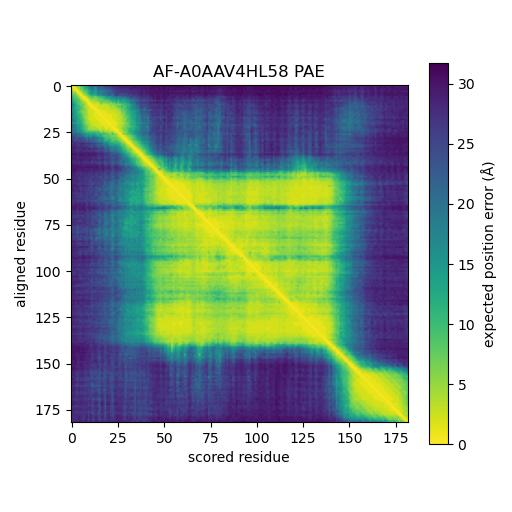? 12.793 -9.056 7.675 1.00 84.38 91 GLY A C 1
ATOM 711 O O . GLY A 1 91 ? 12.964 -8.820 8.866 1.00 84.38 91 GLY A O 1
ATOM 712 N N . ALA A 1 92 ? 13.211 -8.208 6.732 1.00 85.44 92 ALA A N 1
ATOM 713 C CA . ALA A 1 92 ? 13.891 -6.953 7.042 1.00 85.44 92 ALA A CA 1
ATOM 714 C C . ALA A 1 92 ? 12.914 -5.922 7.630 1.00 85.44 92 ALA A C 1
ATOM 716 O O . ALA A 1 92 ? 11.774 -5.801 7.173 1.00 85.44 92 ALA A O 1
ATOM 717 N N . SER A 1 93 ? 13.372 -5.180 8.636 1.00 84.44 93 SER A N 1
ATOM 718 C CA . SER A 1 93 ? 12.631 -4.088 9.270 1.00 84.44 93 SER A CA 1
ATOM 719 C C . SER A 1 93 ? 13.301 -2.750 8.934 1.00 84.44 93 SER A C 1
ATOM 721 O O . SER A 1 93 ? 14.531 -2.685 9.002 1.00 84.44 93 SER A O 1
ATOM 723 N N . PRO A 1 94 ? 12.545 -1.692 8.589 1.00 79.94 94 PRO A N 1
ATOM 724 C CA . PRO A 1 94 ? 11.081 -1.620 8.564 1.00 79.94 94 PRO A CA 1
ATOM 725 C C . PRO A 1 94 ? 10.467 -2.121 7.249 1.00 79.94 94 PRO A C 1
ATOM 727 O O . PRO A 1 94 ? 10.939 -1.802 6.162 1.00 79.94 94 PRO A O 1
ATOM 730 N N . GLY A 1 95 ? 9.346 -2.844 7.341 1.00 80.62 95 GLY A N 1
ATOM 731 C CA . GLY A 1 95 ? 8.485 -3.299 6.241 1.00 80.62 95 GLY A CA 1
ATOM 732 C C . GLY A 1 95 ? 7.747 -2.174 5.511 1.00 80.62 95 GLY A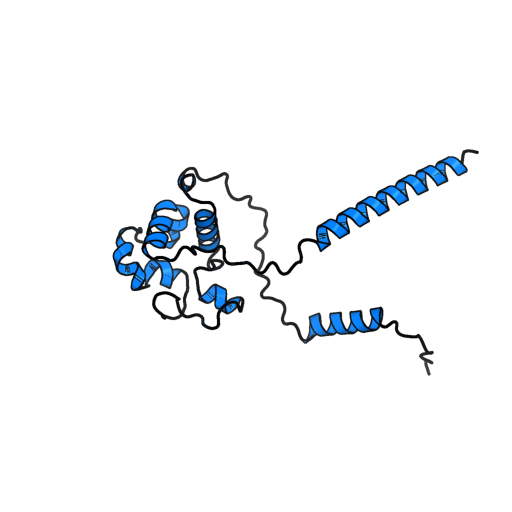 C 1
ATOM 733 O O . GLY A 1 95 ? 6.525 -2.243 5.362 1.00 80.62 95 GLY A O 1
ATOM 734 N N . ASN A 1 96 ? 8.467 -1.127 5.113 1.00 85.94 96 ASN A N 1
ATOM 735 C CA . ASN A 1 96 ? 7.942 0.117 4.569 1.00 85.94 96 ASN A CA 1
ATOM 736 C C . ASN A 1 96 ? 7.922 0.121 3.030 1.00 85.94 96 ASN A C 1
ATOM 738 O O . ASN A 1 96 ? 8.316 -0.839 2.363 1.00 85.94 96 ASN A O 1
ATOM 742 N N . GLN A 1 97 ? 7.409 1.204 2.450 1.00 87.56 97 GLN A N 1
ATOM 743 C CA . GLN A 1 97 ? 7.235 1.320 1.003 1.00 87.56 97 GLN A CA 1
ATOM 744 C C . GLN A 1 97 ? 8.560 1.335 0.231 1.00 87.56 97 GLN A C 1
ATOM 746 O O . GLN A 1 97 ? 8.613 0.773 -0.863 1.00 87.56 97 GLN A O 1
ATOM 751 N N . ASP A 1 98 ? 9.622 1.925 0.785 1.00 87.38 98 ASP A N 1
ATOM 752 C CA . ASP A 1 98 ? 10.948 1.903 0.155 1.00 87.38 98 ASP A CA 1
ATOM 753 C C . ASP A 1 98 ? 11.560 0.515 0.203 1.00 87.38 98 ASP A C 1
ATOM 755 O O . ASP A 1 98 ? 12.009 0.019 -0.827 1.00 87.38 98 ASP A O 1
ATOM 759 N N . LEU A 1 99 ? 11.476 -0.165 1.346 1.00 86.00 99 LEU A N 1
ATOM 760 C CA . LEU A 1 99 ? 11.922 -1.540 1.453 1.00 86.00 99 LEU A CA 1
ATOM 761 C C . LEU A 1 99 ? 11.191 -2.398 0.425 1.00 86.00 99 LEU A C 1
ATOM 763 O O . LEU A 1 99 ? 11.810 -3.140 -0.326 1.00 86.00 99 LEU A O 1
ATOM 767 N N . VAL A 1 100 ? 9.871 -2.264 0.319 1.00 86.56 100 VAL A N 1
ATOM 768 C CA . VAL A 1 100 ? 9.079 -3.038 -0.639 1.00 86.56 100 VAL A CA 1
ATOM 769 C C . VAL A 1 100 ? 9.458 -2.709 -2.090 1.00 86.56 100 VAL A C 1
ATOM 771 O O . VAL A 1 100 ? 9.682 -3.634 -2.868 1.00 86.56 100 VAL A O 1
ATOM 774 N N . LEU A 1 101 ? 9.570 -1.440 -2.475 1.00 87.69 101 LEU A N 1
ATOM 775 C CA . LEU A 1 101 ? 9.752 -1.070 -3.884 1.00 87.69 101 LEU A CA 1
ATOM 776 C C . LEU A 1 101 ? 11.216 -1.021 -4.351 1.00 87.69 101 LEU A C 1
ATOM 778 O O . LEU A 1 101 ? 11.470 -1.221 -5.535 1.00 87.69 101 LEU A O 1
ATOM 782 N N . LYS A 1 102 ? 12.172 -0.744 -3.459 1.00 86.62 102 LYS A N 1
ATOM 783 C CA . LYS A 1 102 ? 13.566 -0.418 -3.807 1.00 86.62 102 LYS A CA 1
ATOM 784 C C . LYS A 1 102 ? 14.610 -1.337 -3.204 1.00 86.62 102 LYS A C 1
ATOM 786 O O . LYS A 1 102 ? 15.658 -1.483 -3.815 1.00 86.62 102 LYS A O 1
ATOM 791 N N . GLU A 1 103 ? 14.378 -1.922 -2.033 1.00 86.19 103 GLU A N 1
ATOM 792 C CA . GLU A 1 103 ? 15.471 -2.580 -1.293 1.00 86.19 103 GLU A CA 1
ATOM 793 C C . GLU A 1 103 ? 15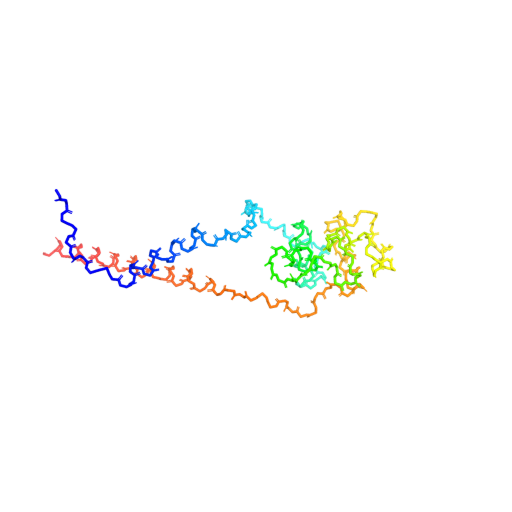.232 -4.074 -1.073 1.00 86.19 103 GLU A C 1
ATOM 795 O O . GLU A 1 103 ? 16.187 -4.833 -0.941 1.00 86.19 103 GLU A O 1
ATOM 800 N N . CYS A 1 104 ? 13.986 -4.546 -1.133 1.00 86.31 104 CYS A N 1
ATOM 801 C CA . CYS A 1 104 ? 13.663 -5.925 -0.795 1.00 86.31 104 CYS A CA 1
ATOM 802 C C . CYS A 1 104 ? 14.372 -6.925 -1.728 1.00 86.31 104 CYS A C 1
ATOM 804 O O . CYS A 1 104 ? 14.148 -6.866 -2.944 1.00 86.31 104 CYS A O 1
ATOM 806 N N . PRO A 1 105 ? 15.134 -7.891 -1.173 1.00 86.44 105 PRO A N 1
ATOM 807 C CA . PRO A 1 105 ? 15.815 -8.933 -1.940 1.00 86.44 105 PRO A CA 1
ATOM 808 C C . PRO A 1 105 ? 14.866 -9.771 -2.798 1.00 86.44 105 PRO A C 1
ATOM 810 O O . PRO A 1 105 ? 15.175 -10.063 -3.946 1.00 86.44 105 PRO A O 1
ATOM 813 N N . THR A 1 106 ? 13.673 -10.090 -2.288 1.00 84.19 106 THR A N 1
ATOM 814 C CA . THR A 1 106 ? 12.646 -10.843 -3.029 1.00 84.19 106 THR A CA 1
ATOM 815 C C . THR A 1 106 ? 12.206 -10.118 -4.302 1.00 84.19 106 THR A C 1
ATOM 817 O O . THR A 1 106 ? 11.856 -10.757 -5.285 1.00 84.19 106 THR A O 1
ATOM 820 N N . GLY A 1 107 ? 12.240 -8.782 -4.299 1.00 82.44 107 GLY A N 1
ATOM 821 C CA . GLY A 1 107 ? 11.910 -7.970 -5.469 1.00 82.44 107 GLY A CA 1
ATOM 822 C C . GLY A 1 107 ? 13.098 -7.658 -6.375 1.00 82.44 107 GLY A C 1
ATOM 823 O O . GLY A 1 107 ? 12.885 -7.144 -7.467 1.00 82.44 107 GLY A O 1
ATOM 824 N N . ALA A 1 108 ? 14.335 -7.959 -5.964 1.00 85.81 108 ALA A N 1
ATOM 825 C CA . ALA A 1 108 ? 15.531 -7.722 -6.772 1.00 85.81 108 ALA A CA 1
ATOM 826 C C . ALA A 1 108 ? 15.452 -8.308 -8.200 1.00 85.81 108 ALA A C 1
ATOM 828 O O . ALA A 1 108 ? 15.714 -7.546 -9.128 1.00 85.81 108 ALA A O 1
ATOM 829 N N . PRO A 1 109 ? 15.019 -9.569 -8.431 1.00 86.00 109 PRO A N 1
ATOM 830 C CA . PRO A 1 109 ? 14.970 -10.135 -9.786 1.00 86.00 109 PRO A CA 1
ATOM 831 C C . PRO A 1 109 ? 13.938 -9.470 -10.708 1.00 86.00 109 PRO A C 1
ATOM 833 O O . PRO A 1 109 ? 13.993 -9.641 -11.921 1.00 86.00 109 PRO A O 1
ATOM 836 N N . HIS A 1 110 ? 12.988 -8.719 -10.151 1.00 85.00 110 HIS A N 1
ATOM 837 C CA . HIS A 1 110 ? 11.941 -8.035 -10.910 1.00 85.00 110 HIS A CA 1
ATOM 838 C C . HIS A 1 110 ? 12.133 -6.517 -10.934 1.00 85.00 110 HIS A C 1
ATOM 840 O O . HIS A 1 110 ? 11.324 -5.808 -11.532 1.00 85.00 110 HIS A O 1
ATOM 846 N N . ARG A 1 111 ? 13.183 -5.994 -10.291 1.00 84.00 111 ARG A N 1
ATOM 847 C CA . ARG A 1 111 ? 13.375 -4.553 -10.092 1.00 84.00 111 ARG A CA 1
ATOM 848 C C . ARG A 1 111 ? 13.676 -3.811 -11.388 1.00 84.00 111 ARG A C 1
ATOM 850 O O . ARG A 1 111 ? 13.229 -2.681 -11.527 1.00 84.00 111 ARG A O 1
ATOM 857 N N . ASP A 1 112 ? 14.314 -4.471 -12.350 1.00 82.00 112 ASP A N 1
ATOM 858 C CA . ASP A 1 112 ? 14.631 -3.900 -13.666 1.00 82.00 112 ASP A CA 1
ATOM 859 C C . ASP A 1 112 ? 13.376 -3.522 -14.474 1.00 82.00 112 ASP A C 1
ATOM 861 O O . ASP A 1 112 ? 13.440 -2.727 -15.408 1.00 82.00 112 ASP A O 1
ATOM 865 N N . SER A 1 113 ? 12.208 -4.062 -14.100 1.00 80.31 113 SER A N 1
ATOM 866 C CA . SER A 1 113 ? 10.919 -3.669 -14.687 1.00 80.31 113 SER A CA 1
ATOM 867 C C . SER A 1 113 ? 10.416 -2.303 -14.201 1.00 80.31 113 SER A C 1
ATOM 869 O O . SER A 1 113 ? 9.544 -1.701 -14.835 1.00 80.31 113 SER A O 1
ATOM 871 N N . LEU A 1 114 ? 10.950 -1.799 -13.084 1.00 83.19 114 LEU A N 1
ATOM 872 C CA . LEU A 1 114 ? 10.583 -0.515 -12.501 1.00 83.19 114 LEU A CA 1
ATOM 873 C C . LEU A 1 114 ? 11.545 0.591 -12.957 1.00 83.19 114 LEU A C 1
ATOM 875 O O . LEU A 1 114 ? 12.738 0.354 -13.125 1.00 83.19 114 LEU A O 1
ATOM 879 N N . PRO A 1 115 ? 11.055 1.831 -13.120 1.00 82.19 115 PRO A N 1
ATOM 880 C CA . PRO A 1 115 ? 11.931 2.971 -13.352 1.00 82.19 115 PRO A CA 1
ATOM 881 C C . PRO A 1 115 ? 12.767 3.283 -12.100 1.00 82.19 115 PRO A C 1
ATOM 883 O O . PRO A 1 115 ? 12.397 2.912 -10.985 1.00 82.19 115 PRO A O 1
ATOM 886 N N . GLU A 1 116 ? 13.844 4.049 -12.286 1.00 80.88 116 GLU A N 1
ATOM 887 C CA . GLU A 1 116 ? 14.820 4.425 -11.246 1.00 80.88 116 GLU A CA 1
ATOM 888 C C . GLU A 1 116 ? 14.179 4.991 -9.967 1.00 80.88 116 GLU A C 1
ATOM 890 O O . GLU A 1 116 ? 14.653 4.733 -8.858 1.00 80.88 116 GLU A O 1
ATOM 895 N N . ASN A 1 117 ? 13.043 5.691 -10.098 1.00 84.12 117 ASN A N 1
ATOM 896 C CA . ASN A 1 117 ? 12.212 6.079 -8.963 1.00 84.12 117 ASN A CA 1
ATOM 897 C C . ASN A 1 117 ? 10.853 5.344 -8.944 1.00 84.12 117 ASN A C 1
ATOM 899 O O . ASN A 1 117 ? 9.851 5.851 -9.464 1.00 84.12 117 ASN A O 1
ATOM 903 N N . PRO A 1 118 ? 10.763 4.182 -8.266 1.00 82.38 118 PRO A N 1
ATOM 904 C CA . PRO A 1 118 ? 9.522 3.423 -8.117 1.00 82.38 118 PRO A CA 1
ATOM 905 C C . PRO A 1 118 ? 8.373 4.195 -7.462 1.00 82.38 118 PRO A C 1
ATOM 907 O O . PRO A 1 118 ? 7.205 3.873 -7.682 1.00 82.38 118 PRO A O 1
ATOM 910 N N .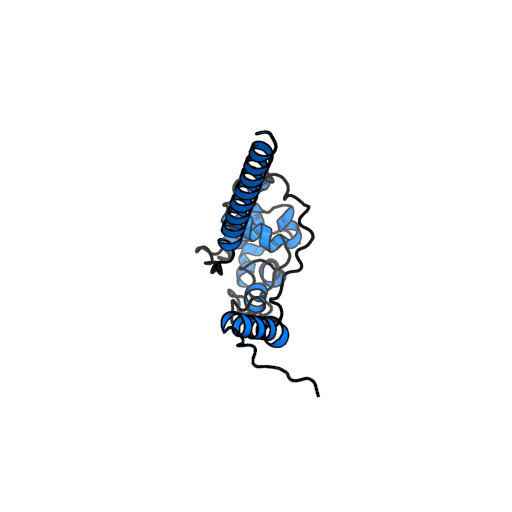 ARG A 1 119 ? 8.672 5.216 -6.645 1.00 83.00 119 ARG A N 1
ATOM 911 C CA . ARG A 1 119 ? 7.634 6.046 -6.018 1.00 83.00 119 ARG A CA 1
ATOM 912 C C . ARG A 1 119 ? 6.909 6.910 -7.048 1.00 83.00 119 ARG A C 1
ATOM 914 O O . ARG A 1 119 ? 5.687 7.022 -6.989 1.00 83.00 119 ARG A O 1
ATOM 921 N N . ASP A 1 120 ? 7.635 7.457 -8.016 1.00 83.62 120 ASP A N 1
ATOM 922 C CA . ASP A 1 120 ? 7.040 8.254 -9.092 1.00 83.62 120 ASP A CA 1
ATOM 923 C C . ASP A 1 120 ? 6.265 7.355 -10.060 1.00 83.62 120 ASP A C 1
ATOM 925 O O . ASP A 1 120 ? 5.178 7.721 -10.519 1.00 83.62 120 ASP A O 1
ATOM 929 N N . ALA A 1 121 ? 6.770 6.133 -10.278 1.00 84.62 121 ALA A N 1
ATOM 930 C CA . ALA A 1 121 ? 6.125 5.092 -11.078 1.00 84.62 121 ALA A CA 1
ATOM 931 C C . ALA A 1 121 ? 4.687 4.806 -10.632 1.00 84.62 121 ALA A C 1
ATOM 933 O O . ALA A 1 121 ? 3.812 4.593 -11.469 1.00 84.62 121 ALA A O 1
ATOM 934 N N . LEU A 1 122 ? 4.402 4.890 -9.324 1.00 85.94 122 LEU A N 1
ATOM 935 C CA . LEU A 1 122 ? 3.043 4.728 -8.798 1.00 85.94 122 LEU 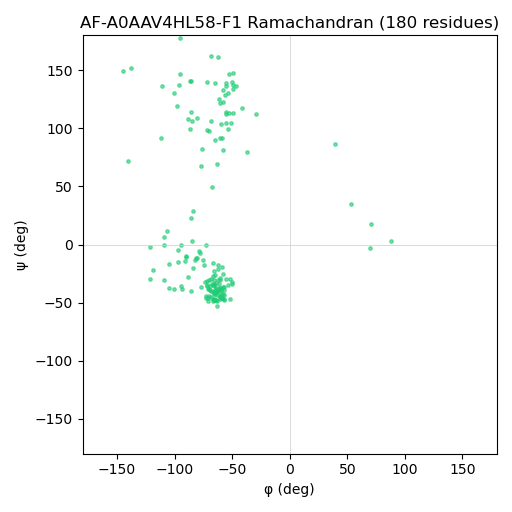A CA 1
ATOM 936 C C . LEU A 1 122 ? 2.047 5.683 -9.452 1.00 85.94 122 LEU A C 1
ATOM 938 O O . LEU A 1 122 ? 0.864 5.358 -9.537 1.00 85.94 122 LEU A O 1
ATOM 942 N N . TRP A 1 123 ? 2.487 6.858 -9.899 1.00 83.31 123 TRP A N 1
ATOM 943 C CA . TRP A 1 123 ? 1.643 7.859 -10.540 1.00 83.31 123 TRP A CA 1
ATOM 944 C C . TRP A 1 123 ? 1.776 7.858 -12.065 1.00 83.31 123 TRP A C 1
ATOM 946 O O . TRP A 1 123 ? 0.763 8.056 -12.744 1.00 83.31 123 TRP A O 1
ATOM 956 N N . THR A 1 124 ? 2.985 7.660 -12.594 1.00 84.19 124 THR A N 1
ATOM 957 C CA . THR A 1 124 ? 3.292 7.793 -14.027 1.00 84.19 124 THR A CA 1
ATOM 958 C C . THR A 1 124 ? 3.004 6.521 -14.823 1.00 84.19 124 THR A C 1
ATOM 960 O O . THR A 1 124 ? 2.428 6.625 -15.916 1.00 84.19 124 THR A O 1
ATOM 963 N N . ASP A 1 125 ? 3.317 5.356 -14.249 1.00 86.75 125 ASP A N 1
ATOM 964 C CA . ASP A 1 125 ? 3.176 4.025 -14.848 1.00 86.75 125 ASP A CA 1
ATOM 965 C C . ASP A 1 125 ? 2.671 2.978 -13.824 1.00 86.75 125 ASP A C 1
ATOM 967 O O . ASP A 1 125 ? 3.409 2.107 -13.352 1.00 86.75 125 ASP A O 1
ATOM 971 N N . PRO A 1 126 ? 1.385 3.062 -13.437 1.00 88.12 126 PRO A N 1
ATOM 972 C CA . PRO A 1 126 ? 0.813 2.187 -12.416 1.00 88.12 126 PRO A CA 1
ATOM 973 C C . PRO A 1 126 ? 0.742 0.713 -12.825 1.00 88.12 126 PRO A C 1
ATOM 975 O O . PRO A 1 126 ? 0.662 -0.150 -11.951 1.00 88.12 126 PRO A O 1
ATOM 978 N N . VAL A 1 127 ? 0.738 0.416 -14.128 1.00 89.12 127 VAL A N 1
ATOM 979 C CA . VAL A 1 127 ? 0.626 -0.958 -14.634 1.00 89.12 127 VAL A CA 1
ATOM 980 C C . VAL A 1 127 ? 1.910 -1.718 -14.351 1.00 89.12 127 VAL A C 1
ATOM 982 O O . VAL A 1 127 ? 1.843 -2.774 -13.725 1.00 89.12 127 VAL A O 1
ATOM 985 N N . ARG A 1 128 ? 3.072 -1.137 -14.679 1.00 88.38 128 ARG A N 1
ATOM 986 C CA . ARG A 1 128 ? 4.370 -1.754 -14.367 1.00 88.38 128 ARG A CA 1
ATOM 987 C C . ARG A 1 128 ? 4.571 -1.980 -12.877 1.00 88.38 128 ARG A C 1
ATOM 989 O O . ARG A 1 128 ? 5.077 -3.021 -12.471 1.00 88.38 128 ARG A O 1
ATOM 996 N N . VAL A 1 129 ? 4.117 -1.048 -12.035 1.00 89.94 129 VAL A N 1
ATOM 997 C CA . VAL A 1 129 ? 4.187 -1.251 -10.580 1.00 89.94 129 VAL A CA 1
ATOM 998 C C . VAL A 1 129 ? 3.341 -2.444 -10.144 1.00 89.94 129 VAL A C 1
ATOM 1000 O O . VAL A 1 129 ? 3.770 -3.229 -9.303 1.00 89.94 129 VAL A O 1
ATOM 1003 N N . VAL A 1 130 ? 2.152 -2.618 -10.717 1.00 90.12 130 VAL A N 1
ATOM 1004 C CA . VAL A 1 130 ? 1.317 -3.788 -10.424 1.00 90.12 130 VAL A CA 1
ATOM 1005 C C . VAL A 1 130 ? 1.957 -5.077 -10.925 1.00 90.12 130 VAL A C 1
ATOM 1007 O O . VAL A 1 130 ? 1.923 -6.065 -10.200 1.00 90.12 130 VAL A O 1
ATOM 1010 N N . GLU A 1 131 ? 2.557 -5.083 -12.112 1.00 89.88 131 GLU A N 1
ATOM 1011 C CA . GLU A 1 131 ? 3.278 -6.247 -12.642 1.00 89.88 131 GLU A CA 1
ATOM 1012 C C . GLU A 1 131 ? 4.434 -6.656 -11.728 1.00 89.88 131 GLU A C 1
ATOM 1014 O O . GLU A 1 131 ? 4.527 -7.823 -11.355 1.00 89.88 131 GLU A O 1
ATOM 1019 N N . PHE A 1 132 ? 5.230 -5.690 -11.264 1.00 91.12 132 PHE A N 1
ATOM 1020 C CA . PHE A 1 132 ? 6.258 -5.917 -10.251 1.00 91.12 132 PHE A CA 1
ATOM 1021 C C . PHE A 1 132 ? 5.676 -6.514 -8.961 1.00 91.12 132 PHE A C 1
ATOM 1023 O O . PHE A 1 132 ? 6.183 -7.509 -8.442 1.00 91.12 132 PHE A O 1
ATOM 1030 N N . LEU A 1 133 ? 4.586 -5.939 -8.439 1.00 89.75 133 LEU A N 1
ATOM 1031 C CA . LEU A 1 133 ? 3.955 -6.425 -7.208 1.00 89.75 133 LEU A CA 1
ATOM 1032 C C . LEU A 1 133 ? 3.354 -7.827 -7.369 1.00 89.75 133 LEU A C 1
ATOM 1034 O O . LEU A 1 133 ? 3.373 -8.594 -6.407 1.00 89.75 133 LEU A O 1
ATOM 1038 N N . ARG A 1 134 ? 2.832 -8.162 -8.556 1.00 88.44 134 ARG A N 1
ATOM 1039 C CA . ARG A 1 134 ? 2.375 -9.517 -8.898 1.00 88.44 134 ARG A CA 1
ATOM 1040 C C . ARG A 1 134 ? 3.550 -10.485 -8.940 1.00 88.44 134 ARG A C 1
ATOM 1042 O O . ARG A 1 134 ? 3.460 -11.532 -8.321 1.00 88.44 134 ARG A O 1
ATOM 1049 N N . ALA A 1 135 ? 4.641 -10.121 -9.611 1.00 87.50 135 ALA A N 1
ATOM 1050 C CA . ALA A 1 135 ? 5.829 -10.965 -9.723 1.00 87.50 135 ALA A CA 1
ATOM 1051 C C . ALA A 1 135 ? 6.481 -11.249 -8.359 1.00 87.50 135 ALA A C 1
ATOM 1053 O O . ALA A 1 135 ? 7.039 -12.316 -8.145 1.00 87.50 135 ALA A O 1
ATOM 1054 N N . CYS A 1 136 ? 6.360 -10.315 -7.413 1.00 85.62 136 CYS A N 1
ATOM 1055 C CA . CYS A 1 136 ? 6.837 -10.492 -6.042 1.00 85.62 136 CYS A CA 1
ATOM 1056 C C . CYS A 1 136 ? 5.836 -11.207 -5.109 1.00 85.62 136 CYS A C 1
ATOM 1058 O O . CYS A 1 136 ? 6.090 -11.247 -3.906 1.00 85.62 136 CYS A O 1
ATOM 1060 N N . ASP A 1 137 ? 4.679 -11.663 -5.605 1.00 85.31 137 ASP A N 1
ATOM 1061 C CA . ASP A 1 137 ? 3.576 -12.232 -4.809 1.00 85.31 137 ASP A CA 1
ATOM 1062 C C . ASP A 1 137 ? 3.089 -11.330 -3.657 1.00 85.31 137 ASP A C 1
ATOM 1064 O O . ASP A 1 137 ? 2.666 -11.774 -2.588 1.00 85.31 137 ASP A O 1
ATOM 1068 N N . ARG A 1 138 ? 3.117 -10.010 -3.868 1.00 83.25 138 ARG A N 1
ATOM 1069 C CA . ARG A 1 138 ? 2.754 -9.009 -2.846 1.00 83.25 138 ARG A CA 1
ATOM 1070 C C . ARG A 1 138 ? 1.334 -8.497 -2.948 1.00 83.25 138 ARG A C 1
ATOM 1072 O O . ARG A 1 138 ? 0.901 -7.709 -2.106 1.00 83.25 138 ARG A O 1
ATOM 1079 N N . ILE A 1 139 ? 0.601 -8.914 -3.973 1.00 82.94 139 ILE A N 1
ATOM 1080 C CA . ILE A 1 139 ? -0.812 -8.579 -4.101 1.00 82.94 139 ILE A CA 1
ATOM 1081 C C . ILE A 1 139 ? -1.613 -9.622 -3.320 1.00 82.94 139 ILE A C 1
ATOM 1083 O O . ILE A 1 139 ? -1.631 -10.787 -3.714 1.00 82.94 139 ILE A O 1
ATOM 1087 N N . PRO A 1 140 ? -2.295 -9.241 -2.227 1.00 69.19 140 PRO A N 1
ATOM 1088 C CA . PRO A 1 140 ? -3.024 -10.201 -1.413 1.00 69.19 140 PRO A CA 1
ATOM 1089 C C . PRO A 1 140 ? -4.116 -10.897 -2.243 1.00 69.19 140 PRO A C 1
ATOM 1091 O O . PRO A 1 140 ? -5.013 -10.257 -2.801 1.00 69.19 140 PRO A O 1
ATOM 1094 N N . VAL A 1 141 ? -4.028 -12.229 -2.319 1.00 61.56 141 VAL A N 1
ATOM 1095 C CA . VAL A 1 141 ? -4.925 -13.095 -3.110 1.00 61.56 141 VAL A CA 1
ATOM 1096 C C . VAL A 1 141 ? -6.318 -13.186 -2.473 1.00 61.56 141 VAL A C 1
ATOM 1098 O O . VAL A 1 141 ? -7.342 -13.271 -3.160 1.00 61.56 141 VAL A O 1
ATOM 1101 N N . ILE A 1 142 ? -6.372 -13.091 -1.145 1.00 55.84 142 ILE A N 1
ATOM 1102 C CA . ILE A 1 142 ? -7.595 -13.104 -0.342 1.00 55.84 142 ILE A CA 1
ATOM 1103 C C . ILE A 1 142 ? -7.977 -11.647 -0.054 1.00 55.84 142 ILE A C 1
ATOM 1105 O O . ILE A 1 142 ? -7.092 -10.844 0.255 1.00 55.84 142 ILE A O 1
ATOM 1109 N N . PRO A 1 143 ? -9.266 -11.253 -0.139 1.00 48.59 143 PRO A N 1
ATOM 1110 C CA . PRO A 1 143 ? -9.674 -9.986 0.440 1.00 48.59 143 PRO A CA 1
ATOM 1111 C C . PRO A 1 143 ? -9.259 -10.033 1.902 1.00 48.59 143 PRO A C 1
ATOM 1113 O O . PRO A 1 143 ? -9.792 -10.844 2.655 1.00 48.59 143 PRO A O 1
ATOM 1116 N N . ILE A 1 144 ? -8.307 -9.186 2.295 1.00 49.78 144 ILE A N 1
ATOM 1117 C CA . ILE A 1 144 ? -8.060 -8.935 3.708 1.00 49.78 144 ILE A CA 1
ATOM 1118 C C . ILE A 1 144 ? -9.435 -8.640 4.264 1.00 49.78 144 ILE A C 1
ATOM 1120 O O . ILE A 1 144 ? -10.103 -7.694 3.824 1.00 49.78 144 ILE A O 1
ATOM 1124 N N . VAL A 1 145 ? -9.910 -9.548 5.114 1.00 43.16 145 VAL A N 1
ATOM 1125 C CA . VAL A 1 145 ? -11.152 -9.371 5.829 1.00 43.16 145 VAL A CA 1
ATOM 1126 C C . VAL A 1 145 ? -10.843 -8.191 6.717 1.00 43.16 145 VAL A C 1
ATOM 1128 O O . VAL A 1 145 ? -10.324 -8.330 7.819 1.00 43.16 145 VAL A O 1
ATOM 1131 N N . TRP A 1 146 ? -11.112 -6.995 6.197 1.00 45.53 146 TRP A N 1
ATOM 1132 C CA . TRP A 1 146 ? -11.362 -5.838 7.011 1.00 45.53 146 TRP A CA 1
ATOM 1133 C C . TRP A 1 146 ? -12.469 -6.328 7.912 1.00 45.53 146 TRP A C 1
ATOM 1135 O O . TRP A 1 146 ? -13.618 -6.455 7.477 1.00 45.53 146 TRP A O 1
ATOM 1145 N N . ARG A 1 147 ? -12.106 -6.720 9.132 1.00 37.19 147 ARG A N 1
ATOM 1146 C CA . ARG A 1 147 ? -13.059 -6.959 10.192 1.00 37.19 147 ARG A CA 1
ATOM 1147 C C . ARG A 1 147 ? -13.752 -5.611 10.317 1.00 37.19 147 ARG A C 1
ATOM 1149 O O . ARG A 1 147 ? -13.243 -4.692 10.951 1.00 37.19 147 ARG A O 1
ATOM 1156 N N . ARG A 1 148 ? -14.853 -5.451 9.574 1.00 37.44 148 ARG A N 1
ATOM 1157 C CA . ARG A 1 148 ? -15.757 -4.313 9.634 1.00 37.44 148 ARG A CA 1
ATOM 1158 C C . ARG A 1 148 ? -16.233 -4.362 11.071 1.00 37.44 148 ARG A C 1
ATOM 1160 O O . ARG A 1 148 ? -17.174 -5.077 11.395 1.00 37.44 148 ARG A O 1
ATOM 1167 N N . THR A 1 149 ? -15.540 -3.661 11.959 1.00 41.88 149 THR A N 1
ATOM 1168 C CA . THR A 1 149 ? -16.118 -3.292 13.238 1.00 41.88 149 THR A CA 1
ATOM 1169 C C . THR A 1 149 ? -17.392 -2.557 12.853 1.00 41.88 149 THR A C 1
ATOM 1171 O O . THR A 1 149 ? -17.346 -1.565 12.128 1.00 41.88 149 THR A O 1
ATOM 1174 N N . GLY A 1 150 ? -18.535 -3.171 13.164 1.00 38.12 150 GLY A N 1
ATOM 1175 C CA . GLY A 1 150 ? -19.853 -2.859 12.615 1.00 38.12 150 GLY A CA 1
ATOM 1176 C C . GLY A 1 150 ? -20.346 -1.455 12.962 1.00 38.12 150 GLY A C 1
ATOM 1177 O O . GLY A 1 150 ? -21.291 -1.302 13.724 1.00 38.12 150 GLY A O 1
ATOM 1178 N N . LYS A 1 151 ? -19.722 -0.417 12.403 1.00 40.97 151 LYS A N 1
ATOM 1179 C CA . LYS A 1 151 ? -20.066 0.991 12.634 1.00 40.97 151 LYS A CA 1
ATOM 1180 C C . LYS A 1 15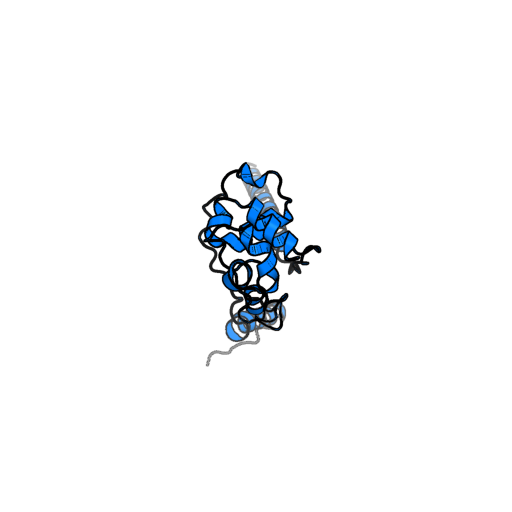1 ? -20.974 1.572 11.548 1.00 40.97 151 LYS A C 1
ATOM 1182 O O . LYS A 1 151 ? -21.619 2.583 11.794 1.00 40.97 151 LYS A O 1
ATOM 1187 N N . ASN A 1 152 ? -21.115 0.917 10.391 1.00 40.84 152 ASN A N 1
ATOM 1188 C CA . ASN A 1 152 ? -21.903 1.468 9.278 1.00 40.84 152 ASN A CA 1
ATOM 1189 C C . ASN A 1 152 ? -23.428 1.289 9.387 1.00 40.84 152 ASN A C 1
ATOM 1191 O O . ASN A 1 152 ? -24.146 1.960 8.653 1.00 40.84 152 ASN A O 1
ATOM 1195 N N . ASN A 1 153 ? -23.945 0.467 10.309 1.00 49.81 153 ASN A N 1
ATOM 1196 C CA . ASN A 1 153 ? -25.400 0.315 10.478 1.00 49.81 153 ASN A CA 1
ATOM 1197 C C . ASN A 1 153 ? -26.039 1.386 11.375 1.00 49.81 153 ASN A C 1
ATOM 1199 O O . ASN A 1 153 ? -27.242 1.617 11.278 1.00 49.81 153 ASN A O 1
ATOM 1203 N N . ASN A 1 154 ? -25.263 2.070 12.223 1.00 54.34 154 ASN A N 1
ATOM 1204 C CA . ASN A 1 154 ? -25.833 3.049 13.153 1.00 54.34 154 ASN A CA 1
ATOM 1205 C C . ASN A 1 154 ? -26.186 4.374 12.469 1.00 54.34 154 ASN A C 1
ATOM 1207 O O . ASN A 1 154 ? -27.226 4.952 12.764 1.00 54.34 154 ASN A O 1
ATOM 1211 N N . ASN A 1 155 ? -25.377 4.813 11.502 1.00 54.00 155 ASN A N 1
ATOM 1212 C CA . ASN A 1 155 ? -25.625 6.073 10.797 1.00 54.00 155 ASN A CA 1
ATOM 1213 C C . ASN A 1 155 ? -26.884 6.009 9.924 1.00 54.00 155 ASN A C 1
ATOM 1215 O O . ASN A 1 155 ? -27.599 7.000 9.821 1.00 54.00 155 ASN A O 1
ATOM 1219 N N . ASN A 1 156 ? -27.193 4.852 9.328 1.00 57.06 156 ASN A N 1
ATOM 1220 C CA . ASN A 1 156 ? -28.403 4.706 8.516 1.00 57.06 156 ASN A CA 1
ATOM 1221 C C . ASN A 1 156 ? -29.661 4.673 9.396 1.00 57.06 156 ASN A C 1
ATOM 1223 O O . ASN A 1 156 ? -30.606 5.418 9.154 1.00 57.06 156 ASN A O 1
ATOM 1227 N N . LYS A 1 157 ? -29.604 3.919 10.500 1.00 62.97 157 LYS A N 1
ATOM 1228 C CA . LYS A 1 157 ? -30.689 3.833 11.485 1.00 62.97 157 LYS A CA 1
ATOM 1229 C C . LYS A 1 157 ? -30.961 5.170 12.184 1.00 62.97 157 LYS A C 1
ATOM 1231 O O . LYS A 1 157 ? -32.099 5.475 12.528 1.00 62.97 157 LYS A O 1
ATOM 1236 N N . GLN A 1 158 ? -29.927 5.987 12.389 1.00 65.56 158 GLN A N 1
ATOM 1237 C CA . GLN A 1 158 ? -30.071 7.330 12.949 1.00 65.56 158 GLN A CA 1
ATOM 1238 C C . GLN A 1 158 ? -30.734 8.294 11.952 1.00 65.56 158 GLN A C 1
ATOM 1240 O O . GLN A 1 158 ? -31.594 9.071 12.355 1.00 65.56 158 GLN A O 1
ATOM 1245 N N . ARG A 1 159 ? -30.410 8.195 10.655 1.00 70.44 159 ARG A N 1
ATOM 1246 C CA . ARG A 1 159 ? -31.040 9.007 9.599 1.00 70.44 159 ARG A CA 1
ATOM 1247 C C . ARG A 1 159 ? -32.504 8.639 9.355 1.00 70.44 159 ARG A C 1
ATOM 1249 O O . ARG A 1 159 ? -33.299 9.535 9.096 1.00 70.44 159 ARG A O 1
ATOM 1256 N N . GLU A 1 160 ? -32.868 7.363 9.459 1.00 74.12 160 GLU A N 1
ATOM 1257 C CA . GLU A 1 160 ? -34.271 6.920 9.385 1.00 74.12 160 GLU A CA 1
ATOM 1258 C C . GLU A 1 160 ? -35.095 7.466 10.555 1.00 74.12 160 GLU A C 1
ATOM 1260 O O . GLU A 1 160 ? -36.119 8.104 10.333 1.00 74.12 160 GLU A O 1
ATOM 1265 N N . ARG A 1 161 ? -34.587 7.356 11.789 1.00 78.69 161 ARG A N 1
ATOM 1266 C CA . ARG A 1 161 ? -35.250 7.918 12.981 1.00 78.69 161 ARG A CA 1
ATOM 1267 C C . ARG A 1 161 ? -35.412 9.436 12.921 1.00 78.69 161 ARG A C 1
ATOM 1269 O O . ARG A 1 161 ? -36.370 9.983 13.461 1.00 78.69 161 ARG A O 1
ATOM 1276 N N . GLU A 1 162 ? -34.458 10.130 12.306 1.00 81.81 162 GLU A N 1
ATOM 1277 C CA . GLU A 1 162 ? -34.537 11.578 12.122 1.00 81.81 162 GLU A CA 1
ATOM 1278 C C . GLU A 1 162 ? -35.559 11.964 11.040 1.00 81.81 162 GLU A C 1
ATOM 1280 O O . GLU A 1 162 ? -36.226 12.989 11.173 1.00 81.81 162 GLU A O 1
ATOM 1285 N N . ARG A 1 163 ? -35.742 11.132 10.004 1.00 83.94 163 ARG A N 1
ATOM 1286 C CA . ARG A 1 163 ? -36.822 11.306 9.020 1.00 83.94 163 ARG A CA 1
ATOM 1287 C C . ARG A 1 163 ? -38.194 11.084 9.645 1.00 83.94 163 ARG A C 1
ATOM 1289 O O . ARG A 1 163 ? -39.041 11.958 9.502 1.00 83.94 163 ARG A O 1
ATOM 1296 N N . GLU A 1 164 ? -38.372 9.993 10.387 1.00 85.44 164 GLU A N 1
ATOM 1297 C CA . GLU A 1 164 ? -39.633 9.690 11.079 1.00 85.44 164 GLU A CA 1
ATOM 1298 C C . GLU A 1 164 ? -40.028 10.811 12.050 1.00 85.44 164 GLU A C 1
ATOM 1300 O O . GLU A 1 164 ? -41.174 11.247 12.057 1.00 85.44 164 GLU A O 1
ATOM 1305 N N . ARG A 1 165 ? -39.076 11.367 12.819 1.00 84.31 165 ARG A N 1
ATOM 1306 C CA . ARG A 1 165 ? -39.361 12.521 13.696 1.00 84.31 165 ARG A CA 1
ATOM 1307 C C . ARG A 1 165 ? -39.847 13.744 12.930 1.00 84.31 165 ARG A C 1
ATOM 1309 O O . ARG A 1 165 ? -40.810 14.372 13.354 1.00 84.31 165 ARG A O 1
ATOM 1316 N N . ARG A 1 166 ? -39.195 14.082 11.814 1.00 84.81 166 ARG A N 1
ATOM 1317 C CA . ARG A 1 166 ? -39.583 15.241 10.992 1.00 84.81 166 ARG A CA 1
ATOM 1318 C C . ARG A 1 166 ? -40.955 15.053 10.349 1.00 84.81 166 ARG A C 1
ATOM 1320 O O . ARG A 1 166 ? -41.653 16.034 10.111 1.00 84.81 166 ARG A O 1
ATOM 1327 N N . GLU A 1 167 ? -41.331 13.815 10.052 1.00 85.44 167 GLU A N 1
ATOM 1328 C CA . GLU A 1 167 ? -42.648 13.478 9.515 1.00 85.44 167 GLU A CA 1
ATOM 1329 C C . GLU A 1 167 ? -43.734 13.609 10.591 1.00 85.44 167 GLU A C 1
ATOM 1331 O O . GLU A 1 167 ? -44.708 14.331 10.385 1.00 85.44 167 GLU A O 1
ATOM 1336 N N . ILE A 1 168 ? -43.488 13.072 11.790 1.00 84.38 168 ILE A N 1
ATOM 1337 C CA . ILE A 1 168 ? -44.375 13.227 12.954 1.00 84.38 168 ILE A CA 1
ATOM 1338 C C . ILE A 1 168 ? -44.550 14.706 13.339 1.00 84.38 168 ILE A C 1
ATOM 1340 O O . ILE A 1 168 ? -45.665 15.146 13.618 1.00 84.38 168 ILE A O 1
ATOM 1344 N N . GLU A 1 169 ? -43.477 15.503 13.344 1.00 80.69 169 GLU A N 1
ATOM 1345 C CA . GLU A 1 169 ? -43.557 16.944 13.629 1.00 80.69 169 GLU A CA 1
ATOM 1346 C C . GLU A 1 169 ? -44.380 17.696 12.581 1.00 80.69 169 GLU A C 1
ATOM 1348 O O . GLU A 1 169 ? -45.182 18.567 12.927 1.00 80.69 169 GLU A O 1
ATOM 1353 N N . ARG A 1 170 ? -44.224 17.341 11.301 1.00 82.62 170 ARG A N 1
ATOM 1354 C CA . ARG A 1 170 ? -44.986 17.948 10.207 1.00 82.62 170 ARG A CA 1
ATOM 1355 C C . ARG A 1 170 ? -46.473 17.627 10.318 1.00 82.62 170 ARG A C 1
ATOM 1357 O O . ARG A 1 170 ? -47.297 18.521 10.128 1.00 82.62 170 ARG A O 1
ATOM 1364 N N . ASP A 1 171 ? -46.817 16.387 10.637 1.00 79.69 171 ASP A N 1
ATOM 1365 C CA . ASP A 1 171 ? -48.213 15.978 10.777 1.00 79.69 171 ASP A CA 1
ATOM 1366 C C . ASP A 1 171 ? -48.844 16.552 12.052 1.00 79.69 171 ASP A C 1
ATOM 1368 O O . ASP A 1 171 ? -49.969 17.040 12.005 1.00 79.69 171 ASP A O 1
ATOM 1372 N N . SER A 1 172 ? -48.084 16.660 13.146 1.00 79.44 172 SER A N 1
ATOM 1373 C CA . SER A 1 172 ? -48.504 17.372 14.362 1.00 79.44 172 SER A CA 1
ATOM 1374 C C . SER A 1 172 ? -48.754 18.869 14.118 1.00 79.44 172 SER A C 1
ATOM 1376 O O . SER A 1 172 ? -49.728 19.426 14.626 1.00 79.44 172 SER A O 1
ATOM 1378 N N . MET A 1 173 ? -47.934 19.539 13.295 1.00 72.50 173 MET A N 1
ATOM 1379 C CA . MET A 1 173 ? -48.190 20.930 12.892 1.00 72.50 173 MET A CA 1
ATOM 1380 C C . MET A 1 173 ? -49.455 21.069 12.041 1.00 72.50 173 MET A C 1
ATOM 1382 O O . MET A 1 173 ? -50.234 21.992 12.274 1.00 72.50 173 MET A O 1
ATOM 1386 N N . LYS A 1 174 ? -49.689 20.158 11.088 1.00 78.06 174 LYS A N 1
ATOM 1387 C CA . LYS A 1 174 ? -50.915 20.156 10.274 1.00 78.06 174 LYS A CA 1
ATOM 1388 C C . LYS A 1 174 ? -52.161 19.906 11.124 1.00 78.06 174 LYS A C 1
ATOM 1390 O O . LYS A 1 174 ? -53.173 20.571 10.926 1.00 78.06 174 LYS A O 1
ATOM 1395 N N . GLU A 1 175 ? -52.081 18.992 12.088 1.00 72.75 175 GLU A N 1
ATOM 1396 C CA . GLU A 1 175 ? -53.156 18.691 13.039 1.00 72.75 175 GLU A CA 1
ATOM 1397 C C . GLU A 1 175 ? -53.470 19.910 13.926 1.00 72.75 175 GLU A C 1
ATOM 1399 O O . GLU A 1 175 ? -54.633 20.275 14.105 1.00 72.75 175 GLU A O 1
ATOM 1404 N N . ARG A 1 176 ? -52.437 20.609 14.423 1.00 72.12 176 ARG A N 1
ATOM 1405 C CA . ARG A 1 176 ? -52.602 21.863 15.179 1.00 72.12 176 ARG A CA 1
ATOM 1406 C C . ARG A 1 176 ? -53.204 22.976 14.326 1.00 72.12 176 ARG A C 1
ATOM 1408 O O . ARG A 1 176 ? -54.080 23.678 14.810 1.00 72.12 176 ARG A O 1
ATOM 1415 N N . GLN A 1 177 ? -52.785 23.118 13.070 1.00 67.88 177 GLN A N 1
ATOM 1416 C CA . GLN A 1 177 ? -53.375 24.094 12.149 1.00 67.88 177 GLN A CA 1
ATOM 1417 C C . GLN A 1 177 ? -54.850 23.785 11.858 1.00 67.88 177 GLN A C 1
ATOM 1419 O O . GLN A 1 177 ? -55.657 24.705 11.817 1.00 67.88 177 GLN A O 1
ATOM 1424 N N . ARG A 1 178 ? -55.237 22.508 11.741 1.00 67.69 178 ARG A N 1
ATOM 1425 C CA . ARG A 1 178 ? -56.646 22.112 11.563 1.00 67.69 178 ARG A CA 1
ATOM 1426 C C . ARG A 1 178 ? -57.520 22.418 12.780 1.00 67.69 178 ARG A C 1
ATOM 1428 O O . ARG A 1 178 ? -58.669 22.794 12.596 1.00 67.69 178 ARG A O 1
ATOM 1435 N N . ARG A 1 179 ? -56.985 22.306 14.000 1.00 60.44 179 ARG A N 1
ATOM 1436 C CA . ARG A 1 179 ? -57.717 22.624 15.244 1.00 60.44 179 ARG A CA 1
ATOM 1437 C C . ARG A 1 179 ? -57.886 24.117 15.530 1.00 60.44 179 ARG A C 1
ATOM 1439 O O . ARG A 1 179 ? -58.644 24.458 16.421 1.00 60.44 179 ARG A O 1
ATOM 1446 N N . VAL A 1 180 ? -57.166 24.991 14.829 1.00 59.03 180 VAL A N 1
ATOM 1447 C CA . VAL A 1 180 ? -57.295 26.454 14.977 1.00 59.03 180 VAL A CA 1
ATOM 1448 C C . VAL A 1 180 ? -58.338 27.031 14.005 1.00 59.03 180 VAL A C 1
ATOM 1450 O O . VAL A 1 180 ? -58.776 28.161 14.178 1.00 59.03 180 VAL A O 1
ATOM 1453 N N . PHE A 1 181 ? -58.757 26.257 12.998 1.00 51.28 181 PHE A N 1
ATOM 1454 C CA . PHE A 1 181 ? -59.704 26.673 11.955 1.00 51.28 181 PHE A CA 1
ATOM 1455 C C . PHE A 1 181 ? -61.113 26.056 12.094 1.00 51.28 181 PHE A C 1
ATOM 1457 O O . PHE A 1 181 ? -61.912 26.183 11.166 1.00 51.28 181 PHE A O 1
ATOM 1464 N N . PHE A 1 182 ? -61.422 25.424 13.232 1.00 49.03 182 PHE A N 1
ATOM 1465 C CA . PHE A 1 182 ? -62.765 24.975 13.624 1.00 49.03 182 PHE A CA 1
ATOM 1466 C C . PHE A 1 182 ? -63.118 25.495 15.014 1.00 49.03 182 PHE A C 1
ATOM 1468 O O . PHE A 1 182 ? -62.228 25.433 15.893 1.00 49.03 182 PHE A O 1
#

Secondary structure (DSSP, 8-state):
----------HHHHHHHHHHHHHHHTSPPP-------TT-PPPS--GGGTTS-HHHHHHHHHHHTSS--TT-HHHHHHTTSSS--S-TTT--S---HHIIIII-GGGGGGGGGS-S-HHHHHHH-HHHHHHHHHHTT-S-SS-------S-HHHHHHHHHHHHHHHHHHHHHHHHHHHHH--

Organism: NCBI:txid1093978

Mean predicted aligned error: 17.36 Å

Sequence (182 aa):
MLDQFDTAIDFASAKNVVRKHVLKTVWAPPNVHVSQPTGIRPPPRRDKESGLTRRERVVLAQLRCNEKSPILQQYLYSTGAADSEACLTCGASPGNQDLVLKECPTGAPHRDSLPENPRDALWTDPVRVVEFLRACDRIPVIPIVWRRTGKNNNNNKQRERERERREIERDSMKERQRRVFF

pLDDT: mean 73.19, std 14.89, range [37.19, 91.12]